Protein 9CBV (pdb70)

Structure (mmCIF, N/CA/C/O backbone):
data_9CBV
#
_entry.id   9CBV
#
_cell.length_a   56.180
_cell.length_b   56.180
_cell.length_c   142.500
_cell.angle_alpha   90.000
_cell.angle_beta   90.000
_cell.angle_gamma   90.000
#
_symmetry.space_group_name_H-M   'P 4 21 2'
#
loop_
_atom_site.group_PDB
_atom_site.id
_atom_site.type_symbol
_atom_site.label_atom_id
_atom_site.label_alt_id
_atom_site.label_comp_id
_atom_site.label_asym_id
_atom_site.label_entity_id
_atom_site.label_seq_id
_atom_site.pdbx_PDB_ins_code
_atom_site.Cartn_x
_atom_site.Cartn_y
_atom_site.Cartn_z
_atom_site.occupancy
_atom_site.B_iso_or_equiv
_atom_site.auth_seq_id
_atom_site.auth_comp_id
_atom_site.auth_asym_id
_atom_site.auth_atom_id
_atom_site.pdbx_PDB_model_num
ATOM 1 N N . MET A 1 46 ? -0.79998 -20.77245 54.09268 1.000 93.21839 1 MET A N 1
ATOM 2 C CA . MET A 1 46 ? 0.46358 -20.24170 54.58904 1.000 148.82839 1 MET A CA 1
ATOM 3 C C . MET A 1 46 ? 1.44083 -19.98421 53.44660 1.000 135.33423 1 MET A C 1
ATOM 4 O O . MET A 1 46 ? 1.45915 -18.89962 52.86493 1.000 100.52095 1 MET A O 1
ATOM 9 N N . TYR A 1 47 ? 2.25387 -20.99128 53.12910 1.000 125.41335 2 TYR A N 1
ATOM 10 C CA . TYR A 1 47 ? 3.24905 -20.89198 52.07184 1.000 133.67742 2 TYR A CA 1
ATOM 11 C C . TYR A 1 47 ? 2.68170 -21.22183 50.69535 1.000 116.05497 2 TYR A C 1
ATOM 12 O O . TYR A 1 47 ? 3.43945 -21.61976 49.80241 1.000 80.28574 2 TYR A O 1
ATOM 21 N N . SER A 1 48 ? 1.36855 -21.07138 50.50460 1.000 111.67953 3 SER A N 1
ATOM 22 C CA . SER A 1 48 ? 0.78578 -21.31893 49.19022 1.000 108.31423 3 SER A CA 1
ATOM 23 C C . SER A 1 48 ? 1.25899 -20.29361 48.16884 1.000 107.92856 3 SER A C 1
ATOM 24 O O . SER A 1 48 ? 1.38437 -20.61621 46.98240 1.000 85.38021 3 SER A O 1
ATOM 27 N N . PHE A 1 49 ? 1.52299 -19.05967 48.60539 1.000 126.06940 4 PHE A N 1
ATOM 28 C CA . PHE A 1 49 ? 2.10069 -18.06845 47.70395 1.000 113.74330 4 PHE A CA 1
ATOM 29 C C . PHE A 1 49 ? 3.49476 -18.48680 47.25514 1.000 107.19741 4 PHE A C 1
ATOM 30 O O . PHE A 1 49 ? 3.88175 -18.25507 46.10375 1.000 91.53547 4 PHE A O 1
ATOM 38 N N . MET A 1 50 ? 4.26725 -19.09533 48.15841 1.000 103.86929 5 MET A N 1
ATOM 39 C CA . MET A 1 50 ? 5.57973 -19.61158 47.78670 1.000 114.07964 5 MET A CA 1
ATOM 40 C C . MET A 1 50 ? 5.45988 -20.68935 46.71728 1.000 95.80018 5 MET A C 1
ATOM 41 O O . MET A 1 50 ? 6.24191 -20.71554 45.75934 1.000 93.78189 5 MET A O 1
ATOM 46 N N . GLY A 1 51 ? 4.48379 -21.58815 46.86362 1.000 87.92977 6 GLY A N 1
ATOM 47 C CA . GLY A 1 51 ? 4.22201 -22.59894 45.85675 1.000 90.16363 6 GLY A CA 1
ATOM 48 C C . GLY A 1 51 ? 3.36594 -22.13756 44.69850 1.000 81.63113 6 GLY A C 1
ATOM 49 O O . GLY A 1 51 ? 3.24193 -22.86542 43.70913 1.000 86.83814 6 GLY A O 1
ATOM 50 N N . GLY A 1 52 ? 2.77291 -20.94906 44.79835 1.000 81.97411 7 GLY A N 1
ATOM 51 C CA . GLY A 1 52 ? 1.96064 -20.41108 43.72681 1.000 86.21932 7 GLY A CA 1
ATOM 52 C C . GLY A 1 52 ? 2.70371 -19.39887 42.87837 1.000 83.24289 7 GLY A C 1
ATOM 53 O O . GLY A 1 52 ? 2.66083 -19.45877 41.64517 1.000 56.97736 7 GLY A O 1
ATOM 54 N N . GLY A 1 53 ? 3.39227 -18.45871 43.53034 1.000 77.11969 8 GLY A N 1
ATOM 55 C CA . GLY A 1 53 ? 4.15785 -17.46815 42.79376 1.000 72.09975 8 GLY A CA 1
ATOM 56 C C . GLY A 1 53 ? 5.32187 -18.06023 42.03015 1.000 83.94988 8 GLY A C 1
ATOM 57 O O . GLY A 1 53 ? 5.67850 -17.56497 40.95717 1.000 69.04773 8 GLY A O 1
ATOM 58 N N . LEU A 1 54 ? 5.93228 -19.12090 42.56640 1.000 98.21838 9 LEU A N 1
ATOM 59 C CA . LEU A 1 54 ? 7.01741 -19.78731 41.85399 1.000 81.59000 9 LEU A CA 1
ATOM 60 C C . LEU A 1 54 ? 6.51957 -20.45413 40.57723 1.000 83.46471 9 LEU A C 1
ATOM 61 O O . LEU A 1 54 ? 7.25323 -20.51469 39.58383 1.000 88.18055 9 LEU A O 1
ATOM 66 N N . PHE A 1 55 ? 5.27963 -20.95029 40.58083 1.000 120.56559 10 PHE A N 1
ATOM 67 C CA . PHE A 1 55 ? 4.73124 -21.57081 39.37972 1.000 117.75962 10 PHE A CA 1
ATOM 68 C C . PHE A 1 55 ? 4.46355 -20.53492 38.29502 1.000 100.77643 10 PHE A C 1
ATOM 69 O O . PHE A 1 55 ? 4.67701 -20.80487 37.10746 1.000 119.09312 10 PHE A O 1
ATOM 77 N N . CYS A 1 56 ? 3.99350 -19.34536 38.68075 1.000 88.29677 11 CYS A N 1
ATOM 78 C CA . CYS A 1 56 ? 3.77023 -18.28490 37.70453 1.000 83.56965 11 CYS A CA 1
ATOM 79 C C . CYS A 1 56 ? 5.06546 -17.83203 37.04693 1.000 94.14056 11 CYS A C 1
ATOM 80 O O . CYS A 1 56 ? 5.02766 -17.29122 35.93606 1.000 111.40281 11 CYS A O 1
ATOM 83 N N . ALA A 1 57 ? 6.20611 -18.03650 37.70515 1.000 106.13324 12 ALA A N 1
ATOM 84 C CA . ALA A 1 57 ? 7.49772 -17.72781 37.10710 1.000 98.72595 12 ALA A CA 1
ATOM 85 C C . ALA 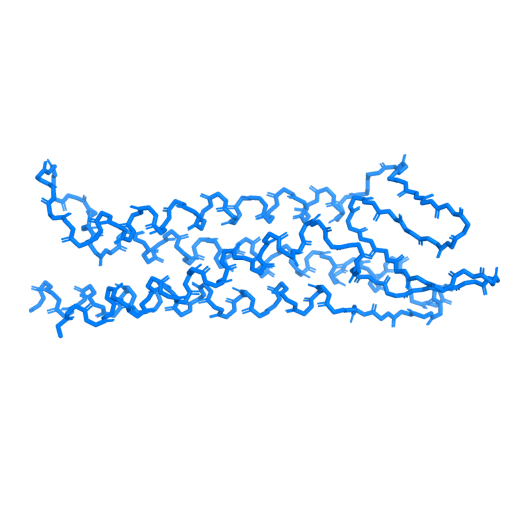A 1 57 ? 8.12257 -18.92977 36.41554 1.000 65.08338 12 ALA A C 1
ATOM 86 O O . ALA A 1 57 ? 8.89047 -18.75438 35.46212 1.000 83.63561 12 ALA A O 1
ATOM 88 N N . TRP A 1 58 ? 7.81463 -20.14570 36.87604 1.000 80.68158 13 TRP A N 1
ATOM 89 C CA . TRP A 1 58 ? 8.38384 -21.33450 36.25183 1.000 94.92217 13 TRP A CA 1
ATOM 90 C C . TRP A 1 58 ? 7.89960 -21.50261 34.81959 1.000 117.82715 13 TRP A C 1
ATOM 91 O O . TRP A 1 58 ? 8.63355 -22.03435 33.97965 1.000 116.73175 13 TRP A O 1
ATOM 102 N N . VAL A 1 59 ? 6.68051 -21.06313 34.52145 1.000 96.53879 14 VAL A N 1
ATOM 103 C CA . VAL A 1 59 ? 6.19158 -21.08035 33.14686 1.000 100.42979 14 VAL A CA 1
ATOM 104 C C . VAL A 1 59 ? 6.57682 -19.80161 32.41232 1.000 99.03114 14 VAL A C 1
ATOM 105 O O . VAL A 1 59 ? 6.90921 -19.83881 31.22518 1.000 80.44838 14 VAL A O 1
ATOM 109 N N . GLY A 1 60 ? 6.56019 -18.66150 33.11023 1.000 79.25209 15 GLY A N 1
ATOM 110 C CA . GLY A 1 60 ? 6.92470 -17.40654 32.47680 1.000 99.19378 15 GLY A CA 1
ATOM 111 C C . GLY A 1 60 ? 8.37099 -17.36481 32.02753 1.000 76.72457 15 GLY A C 1
ATOM 112 O O . GLY A 1 60 ? 8.69240 -16.73604 31.01491 1.000 69.64197 15 GLY A O 1
ATOM 113 N N . THR A 1 61 ? 9.26306 -18.02858 32.76806 1.000 74.49458 16 THR A N 1
ATOM 114 C CA . THR A 1 61 ? 10.65726 -18.10913 32.34434 1.000 86.09380 16 THR A CA 1
ATOM 115 C C . THR A 1 61 ? 10.79654 -18.88609 31.04235 1.000 104.97068 16 THR A C 1
ATOM 116 O O . THR A 1 61 ? 11.70851 -18.61633 30.25261 1.000 81.76676 16 THR A O 1
ATOM 120 N N . ILE A 1 62 ? 9.90333 -19.84678 30.79845 1.000 93.18173 17 ILE A N 1
ATOM 121 C CA . ILE A 1 62 ? 9.93636 -20.58976 29.54289 1.000 75.21284 17 ILE A CA 1
ATOM 122 C C . ILE A 1 62 ? 9.50471 -19.69617 28.38595 1.000 78.63095 17 ILE A C 1
ATOM 123 O O . ILE A 1 62 ? 10.18342 -19.61976 27.35589 1.000 74.66452 17 ILE A O 1
ATOM 128 N N . LEU A 1 63 ? 8.37537 -18.99688 28.54459 1.000 69.66572 18 LEU A N 1
ATOM 129 C CA . LEU A 1 63 ? 7.85290 -18.17284 27.45887 1.000 47.62224 18 LEU A CA 1
ATOM 130 C C . LEU A 1 63 ? 8.84761 -17.10258 27.02842 1.000 66.24941 18 LEU A C 1
ATOM 131 O O . LEU A 1 63 ? 8.85852 -16.70307 25.85821 1.000 89.99593 18 LEU A O 1
ATOM 136 N N . LEU A 1 64 ? 9.68707 -16.62659 27.94976 1.000 73.91181 19 LEU A N 1
ATOM 137 C CA . LEU A 1 64 ? 10.75540 -15.71230 27.55871 1.000 65.45078 19 LEU A CA 1
ATOM 138 C C . LEU A 1 64 ? 11.80869 -16.43020 26.72397 1.000 62.98815 19 LEU A C 1
ATOM 139 O O . LEU A 1 64 ? 12.32766 -15.86837 25.75277 1.000 72.84208 19 LEU A O 1
ATOM 144 N N . VAL A 1 65 ? 12.13678 -17.67340 27.08725 1.000 64.64685 20 VAL A N 1
ATOM 145 C CA . VAL A 1 65 ? 13.08099 -18.45323 26.29519 1.000 54.53311 20 VAL A CA 1
ATOM 146 C C . VAL A 1 65 ? 12.44148 -18.89744 24.98635 1.000 64.08628 20 VAL A C 1
ATOM 147 O O . VAL A 1 65 ? 13.11110 -18.95318 23.94670 1.000 69.84897 20 VAL A O 1
ATOM 151 N N . VAL A 1 66 ? 11.14188 -19.19870 25.00170 1.000 59.09739 21 VAL A N 1
ATOM 152 C CA . VAL A 1 66 ? 10.40275 -19.52495 23.78441 1.000 52.39941 21 VAL A CA 1
ATOM 153 C C . VAL A 1 66 ? 9.95743 -18.21650 23.13681 1.000 61.62621 21 VAL A C 1
ATOM 154 O O . VAL A 1 66 ? 8.87046 -18.12265 22.55535 1.000 70.32933 21 VAL A O 1
ATOM 158 N N . ALA A 1 67 ? 10.80021 -17.19019 23.25155 1.000 60.04520 22 ALA A N 1
ATOM 159 C CA . ALA A 1 67 ? 10.62143 -15.93280 22.53582 1.000 69.99456 22 ALA A CA 1
ATOM 160 C C . ALA A 1 67 ? 11.89920 -15.40652 21.89976 1.000 71.05622 22 ALA A C 1
ATOM 161 O O . ALA A 1 67 ? 11.81451 -14.52197 21.04110 1.000 62.02457 22 ALA A O 1
ATOM 163 N N . MET A 1 68 ? 13.07199 -15.91058 22.28499 1.000 88.20440 23 MET A N 1
ATOM 164 C CA . MET A 1 68 ? 14.33178 -15.51939 21.66974 1.000 97.63904 23 MET A CA 1
ATOM 165 C C . MET A 1 68 ? 14.83716 -16.52890 20.64743 1.000 109.00195 23 MET A C 1
ATOM 166 O O . MET A 1 68 ? 15.67727 -16.17423 19.81278 1.000 115.30087 23 MET A O 1
ATOM 171 N N . ALA A 1 69 ? 14.34912 -17.76846 20.69146 1.000 92.94829 24 ALA A N 1
ATOM 172 C CA . ALA A 1 69 ? 14.77183 -18.81433 19.77066 1.000 89.32996 24 ALA A CA 1
ATOM 173 C C . ALA A 1 69 ? 13.66080 -19.23585 18.81859 1.000 96.38328 24 ALA A C 1
ATOM 174 O O . ALA A 1 69 ? 13.82393 -20.21666 18.08497 1.000 114.62221 24 ALA A O 1
ATOM 176 N N . THR A 1 70 ? 12.53703 -18.52427 18.81427 1.000 77.96813 25 THR A N 1
ATOM 177 C CA . THR A 1 70 ? 11.41621 -18.80814 17.92481 1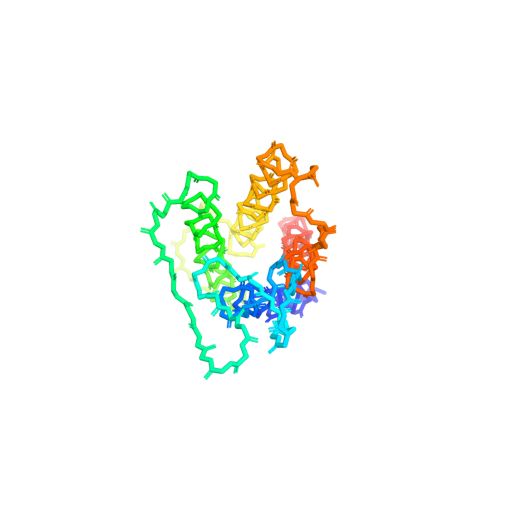.000 79.24683 25 THR A CA 1
ATOM 178 C C . THR A 1 70 ? 11.36622 -17.71665 16.86429 1.000 80.75553 25 THR A C 1
ATOM 179 O O . THR A 1 70 ? 11.06531 -16.55686 17.16847 1.000 84.98277 25 THR A O 1
ATOM 183 N N . ASP A 1 71 ? 11.65675 -18.09432 15.62091 1.000 69.56011 26 ASP A N 1
ATOM 184 C CA . ASP A 1 71 ? 11.74323 -17.15057 14.50807 1.000 64.52430 26 ASP A CA 1
ATOM 185 C C . ASP A 1 71 ? 10.35480 -16.84238 13.94306 1.000 73.33676 26 ASP A C 1
ATOM 186 O O . ASP A 1 71 ? 10.06656 -17.06019 12.76723 1.000 69.05114 26 ASP A O 1
ATOM 191 N N . HIS A 1 72 ? 9.48405 -16.33128 14.81112 1.000 87.11417 27 HIS A N 1
ATOM 192 C CA . HIS A 1 72 ? 8.10507 -16.02413 14.43526 1.000 64.21145 27 HIS A CA 1
ATOM 193 C C . HIS A 1 72 ? 7.64351 -14.73577 15.11007 1.000 68.72624 27 HIS A C 1
ATOM 194 O O . HIS A 1 72 ? 6.58634 -14.68022 15.73856 1.000 86.33130 27 HIS A O 1
ATOM 201 N N . TRP A 1 73 ? 8.43720 -13.67203 14.98146 1.000 50.27982 28 TRP A N 1
ATOM 202 C CA . TRP A 1 73 ? 8.03954 -12.37500 15.51562 1.000 74.51799 28 TRP A CA 1
ATOM 203 C C . TRP A 1 73 ? 7.17162 -11.58169 14.55096 1.000 52.29410 28 TRP A C 1
ATOM 204 O O . TRP A 1 73 ? 6.43585 -10.69023 14.99106 1.000 57.07609 28 TRP A O 1
ATOM 215 N N . MET A 1 74 ? 7.23595 -11.88344 13.25517 1.000 88.54516 29 MET A N 1
ATOM 216 C CA . MET A 1 74 ? 6.43712 -11.17771 12.26108 1.000 86.93299 29 MET A CA 1
ATOM 217 C C . MET A 1 74 ? 6.26911 -12.07531 11.04517 1.000 93.72422 29 MET A C 1
ATOM 218 O O . MET A 1 74 ? 7.26059 -12.54503 10.47918 1.000 67.22317 29 MET A O 1
ATOM 223 N N . GLN A 1 75 ? 5.02030 -12.30922 10.65176 1.000 100.66942 30 GLN A N 1
ATOM 224 C CA . GLN A 1 75 ? 4.72808 -13.13595 9.49097 1.000 79.43023 30 GLN A CA 1
ATOM 225 C C . GLN A 1 75 ? 4.86486 -12.32245 8.21080 1.000 117.93550 30 GLN A C 1
ATOM 226 O O . GLN A 1 75 ? 4.45411 -11.16086 8.15096 1.000 121.70177 30 GLN A O 1
ATOM 232 N N . TYR A 1 76 ? 5.45316 -12.93795 7.18700 1.000 114.37497 31 TYR A N 1
ATOM 233 C CA . TYR A 1 76 ? 5.57431 -12.30909 5.87913 1.000 115.57792 31 TYR A CA 1
ATOM 234 C C . TYR A 1 76 ? 5.93816 -13.37333 4.85578 1.000 114.16209 31 TYR A C 1
ATOM 235 O O . TYR A 1 76 ? 6.52688 -14.40325 5.19564 1.000 105.77351 31 TYR A O 1
ATOM 244 N N . ARG A 1 77 ? 5.58106 -13.11035 3.60007 1.000 118.42029 32 ARG A N 1
ATOM 245 C CA . ARG A 1 77 ? 5.87367 -14.02903 2.51068 1.000 111.97924 32 ARG A CA 1
ATOM 246 C C . ARG A 1 77 ? 6.02475 -13.23924 1.21947 1.000 119.45432 32 ARG A C 1
ATOM 247 O O . ARG A 1 77 ? 5.61562 -12.07909 1.12595 1.000 101.36591 32 ARG A O 1
ATOM 255 N N . LEU A 1 78 ? 6.62115 -13.88740 0.21876 1.000 122.82043 33 LEU A N 1
ATOM 256 C CA . LEU A 1 78 ? 6.81258 -13.26609 -1.08612 1.000 93.24022 33 LEU A CA 1
ATOM 257 C C . LEU A 1 78 ? 6.38435 -14.20366 -2.20689 1.000 88.21643 33 LEU A C 1
ATOM 258 O O . LEU A 1 78 ? 5.18793 -14.35751 -2.47467 1.000 93.85580 33 LEU A O 1
ATOM 263 N N . SER A 1 79 ? 7.35456 -14.83206 -2.86627 1.000 97.33355 34 SER A N 1
ATOM 264 C CA . SER A 1 79 ? 7.10504 -15.72449 -3.99605 1.000 97.20084 34 SER A CA 1
ATOM 265 C C . SER A 1 79 ? 7.63059 -17.11216 -3.64083 1.000 83.71567 34 SER A C 1
ATOM 266 O O . SER A 1 79 ? 8.83262 -17.37637 -3.74955 1.000 67.52610 34 SER A O 1
ATOM 269 N N . GLY A 1 80 ? 6.73087 -17.99380 -3.21709 1.000 71.08329 35 GLY A N 1
ATOM 270 C CA . GLY A 1 80 ? 7.10297 -19.36566 -2.91440 1.000 103.48778 35 GLY A CA 1
ATOM 271 C C . GLY A 1 80 ? 7.97516 -19.53108 -1.68861 1.000 95.31929 35 GLY A C 1
ATOM 272 O O . GLY A 1 80 ? 8.89874 -20.35491 -1.69722 1.000 100.45790 35 GLY A O 1
ATOM 273 N N . SER A 1 81 ? 7.70416 -18.77000 -0.62917 1.000 61.15151 36 SER A N 1
ATOM 274 C CA . SER A 1 81 ? 8.47722 -18.88121 0.60260 1.000 70.93555 36 SER A CA 1
ATOM 275 C C . SER A 1 81 ? 7.71049 -18.29775 1.78205 1.000 111.43910 36 SER A C 1
ATOM 276 O O . SER A 1 81 ? 8.13746 -17.30038 2.37340 1.000 120.93840 36 SER A O 1
ATOM 279 N N . PHE A 1 82 ? 6.57894 -18.90638 2.13015 1.000 88.17646 37 PHE A N 1
ATOM 280 C CA . PHE A 1 82 ? 5.81503 -18.44618 3.28294 1.000 91.79205 37 PHE A CA 1
ATOM 281 C C . PHE A 1 82 ? 6.52458 -18.84901 4.57035 1.000 113.28359 37 PHE A C 1
ATOM 282 O O . PHE A 1 82 ? 6.85981 -20.02065 4.76968 1.000 114.37783 37 PHE A O 1
ATOM 290 N N . ALA A 1 83 ? 6.76678 -17.87094 5.44091 1.000 87.12238 38 ALA A N 1
ATOM 291 C CA . ALA A 1 83 ? 7.49189 -18.13543 6.67665 1.000 93.35443 38 ALA A CA 1
ATOM 292 C C . ALA A 1 83 ? 7.20812 -17.07679 7.73203 1.000 75.98829 38 ALA A C 1
ATOM 293 O O . ALA A 1 83 ? 6.05066 -16.72039 7.97386 1.000 91.55748 38 ALA A O 1
ATOM 295 N N . HIS A 1 84 ? 8.26389 -16.56875 8.35726 1.000 73.55231 39 HIS A N 1
ATOM 296 C CA . HIS A 1 84 ? 8.13394 -15.63776 9.46680 1.000 84.40060 39 HIS A CA 1
ATOM 297 C C . HIS A 1 84 ? 9.41900 -14.81605 9.54919 1.000 69.33828 39 HIS A C 1
ATOM 298 O O . HIS A 1 84 ? 10.21559 -14.79700 8.60450 1.000 63.05020 39 HIS A O 1
ATOM 305 N N . GLN A 1 85 ? 9.62086 -14.14278 10.67880 1.000 53.72610 40 GLN A N 1
ATOM 306 C CA . GLN A 1 85 ? 10.81220 -13.33039 10.89000 1.000 79.86833 40 GLN A CA 1
ATOM 307 C C . GLN A 1 85 ? 10.96329 -13.07437 12.38091 1.000 82.79837 40 GLN A C 1
ATOM 308 O O . GLN A 1 85 ? 10.02558 -12.59268 13.02221 1.000 81.80776 40 GLN A O 1
ATOM 314 N N . GLY A 1 86 ? 12.13759 -13.39464 12.92496 1.000 71.97521 41 GLY A N 1
ATOM 315 C CA . GLY A 1 86 ? 12.42604 -13.19410 14.32290 1.000 59.52527 41 GLY A CA 1
ATOM 316 C C . GLY A 1 86 ? 13.42336 -12.07500 14.56014 1.000 58.68986 41 GLY A C 1
ATOM 317 O O . GLY A 1 86 ? 13.81092 -11.33758 13.65145 1.000 77.82449 41 GLY A O 1
ATOM 318 N N . LEU A 1 87 ? 13.83719 -11.95592 15.82401 1.000 50.18182 42 LEU A N 1
ATOM 319 C CA . LEU A 1 87 ? 14.84209 -10.96194 16.18815 1.000 39.88137 42 LEU A CA 1
ATOM 320 C C . LEU A 1 87 ? 16.16683 -11.26046 15.50220 1.000 49.44699 42 LEU A C 1
ATOM 321 O O . LEU A 1 87 ? 16.64128 -10.48410 14.66574 1.000 62.33584 42 LEU A O 1
ATOM 326 N N . TRP A 1 88 ? 16.77813 -12.39377 15.84540 1.000 66.18741 43 TRP A N 1
ATOM 327 C CA . TRP A 1 88 ? 18.04546 -12.79390 15.24877 1.000 97.69533 43 TRP A CA 1
ATOM 328 C C . TRP A 1 88 ? 17.82337 -13.41387 13.87589 1.000 86.23430 43 TRP A C 1
ATOM 329 O O . TRP A 1 88 ? 18.00541 -12.75547 12.84680 1.000 99.24366 43 TRP A O 1
ATOM 340 N N . ARG A 1 89 ? 17.41644 -14.67883 13.85951 1.000 73.81447 44 ARG A N 1
ATOM 341 C CA . ARG A 1 89 ? 17.31521 -15.43852 12.62237 1.000 82.85990 44 ARG A CA 1
ATOM 342 C C . ARG A 1 89 ? 16.07552 -15.05159 11.82624 1.000 66.55763 44 ARG A C 1
ATOM 343 O O . ARG A 1 89 ? 15.02120 -14.74167 12.39013 1.000 81.63116 44 ARG A O 1
ATOM 351 N N . TYR A 1 90 ? 16.21491 -15.06815 10.50606 1.000 67.94371 45 TYR A N 1
ATOM 352 C CA . TYR A 1 90 ? 15.10063 -14.93769 9.58101 1.000 64.74128 45 TYR A CA 1
ATOM 353 C C . TYR A 1 90 ? 14.86257 -16.28077 8.90247 1.000 83.43863 45 TYR A C 1
ATOM 354 O O . TYR A 1 90 ? 15.68105 -17.20037 8.99096 1.000 111.06435 45 TYR A O 1
ATOM 363 N N . CYS A 1 91 ? 13.73021 -16.38989 8.21053 1.000 73.39683 46 CYS A N 1
ATOM 364 C CA . CYS A 1 91 ? 13.38875 -17.63407 7.53619 1.000 80.07931 46 CYS A CA 1
ATOM 365 C C . CYS A 1 91 ? 12.55281 -17.33867 6.30031 1.000 68.02059 46 CYS A C 1
ATOM 366 O O . CYS A 1 91 ? 11.82856 -16.34178 6.24438 1.000 60.44116 46 CYS A O 1
ATOM 369 N N . LEU A 1 92 ? 12.66313 -18.22289 5.30852 1.000 89.07591 47 LEU A N 1
ATOM 370 C CA . LEU A 1 92 ? 11.92155 -18.08243 4.06159 1.000 91.52182 47 LEU A CA 1
ATOM 371 C C . LEU A 1 92 ? 11.36037 -19.42481 3.60970 1.000 88.79117 47 LEU A C 1
ATOM 372 O O . LEU A 1 92 ? 10.26046 -19.81426 4.01481 1.000 87.92197 47 LEU A O 1
ATOM 377 N N . GLY A 1 93 ? 12.10593 -20.13946 2.77078 1.000 100.67299 48 GLY A N 1
ATOM 378 C CA . GLY A 1 93 ? 11.65004 -21.42358 2.27490 1.000 121.42432 48 GLY A CA 1
ATOM 379 C C . GLY A 1 93 ? 12.77636 -22.34520 1.85707 1.000 111.98070 48 GLY A C 1
ATOM 380 O O . GLY A 1 93 ? 13.00851 -23.38071 2.48873 1.000 103.96217 48 GLY A O 1
ATOM 381 N N . ASN A 1 94 ? 13.48542 -21.97852 0.78756 1.000 76.75996 49 ASN A N 1
ATOM 382 C CA . ASN A 1 94 ? 14.58489 -22.80468 0.30308 1.000 91.87193 49 ASN A CA 1
ATOM 383 C C . ASN A 1 94 ? 15.78992 -22.76877 1.23167 1.000 115.15560 49 ASN A C 1
ATOM 384 O O . ASN A 1 94 ? 16.59551 -23.70534 1.21521 1.000 123.59151 49 ASN A O 1
ATOM 389 N N . LYS A 1 95 ? 15.92971 -21.71930 2.03594 1.000 116.04549 50 LYS A N 1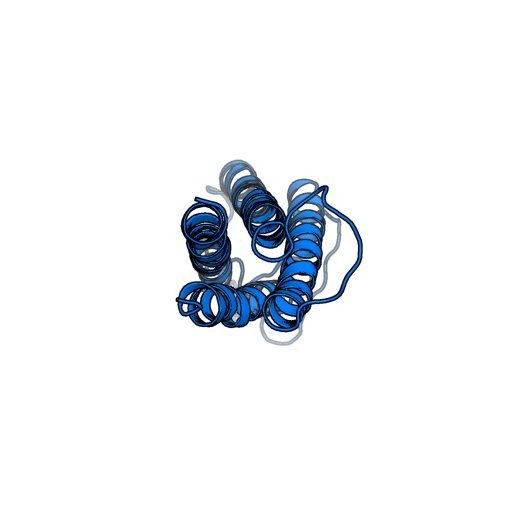
ATOM 390 C CA . LYS A 1 95 ? 17.06232 -21.57104 2.94061 1.000 119.37098 50 LYS A CA 1
ATOM 391 C C . LYS A 1 95 ? 16.61366 -20.72231 4.12554 1.000 115.49728 50 LYS A C 1
ATOM 392 O O . LYS A 1 95 ? 15.43253 -20.38763 4.25893 1.000 110.18013 50 LYS A O 1
ATOM 398 N N . CYS A 1 96 ? 17.55905 -20.37945 4.99372 1.000 124.98165 51 CYS A N 1
ATOM 399 C CA . CYS A 1 96 ? 17.31802 -19.51846 6.13854 1.000 127.35427 51 CYS A CA 1
ATOM 400 C C . CYS A 1 96 ? 17.97555 -18.15949 5.89886 1.000 114.25095 51 CYS A C 1
ATOM 401 O O . CYS A 1 96 ? 18.40831 -17.84133 4.78458 1.000 94.83431 51 CYS A O 1
ATOM 404 N N . TYR A 1 97 ? 18.05311 -17.35302 6.95504 1.000 102.31148 52 TYR A N 1
ATOM 405 C CA . TYR A 1 97 ? 18.64194 -16.02602 6.85295 1.000 95.90642 52 TYR A CA 1
ATOM 406 C C . TYR A 1 97 ? 18.97344 -15.51930 8.24865 1.000 81.50015 52 TYR A C 1
ATOM 407 O O . TYR A 1 97 ? 18.30100 -15.86234 9.22449 1.000 77.26403 52 TYR A O 1
ATOM 416 N N . LEU A 1 98 ? 20.01823 -14.70050 8.32710 1.000 99.65576 53 LEU A N 1
ATOM 417 C CA . LEU A 1 98 ? 20.47800 -14.09627 9.56827 1.000 67.52569 53 LEU A CA 1
ATOM 418 C C . LEU A 1 98 ? 20.39683 -12.57795 9.44850 1.000 91.60525 53 LEU A C 1
ATOM 419 O O . LEU A 1 98 ? 20.07589 -12.03206 8.38953 1.000 107.94782 53 LEU A O 1
ATOM 424 N N . GLN A 1 99 ? 20.68728 -11.89435 10.55442 1.000 87.43144 54 GLN A N 1
ATOM 425 C CA . GLN A 1 99 ? 20.66404 -10.43983 10.56939 1.000 103.22984 54 GLN A CA 1
ATOM 426 C C . GLN A 1 99 ? 21.71046 -9.87537 9.61185 1.000 121.92637 54 GLN A C 1
ATOM 427 O O . GLN A 1 99 ? 22.63973 -10.56393 9.18222 1.000 115.57929 54 GLN A O 1
ATOM 433 N N . THR A 1 100 ? 21.55223 -8.60401 9.28355 1.000 111.72908 55 THR A N 1
ATOM 434 C CA . THR A 1 100 ? 22.42868 -7.96289 8.31043 1.000 93.68830 55 THR A CA 1
ATOM 435 C C . THR A 1 100 ? 22.94699 -6.60910 8.76810 1.000 71.78578 55 THR A C 1
ATOM 436 O O . THR A 1 100 ? 24.10246 -6.27613 8.49086 1.000 56.24420 55 THR A O 1
ATOM 440 N N . ASP A 1 101 ? 22.12951 -5.82086 9.46633 1.000 61.89543 56 ASP A N 1
ATOM 441 C CA . ASP A 1 101 ? 22.50821 -4.46112 9.83713 1.000 69.99876 56 ASP A CA 1
ATOM 442 C C . ASP A 1 101 ? 22.38703 -4.14783 11.32097 1.000 72.59257 56 ASP A C 1
ATOM 443 O O . ASP A 1 101 ? 23.00241 -3.17269 11.76591 1.000 8.90144 56 ASP A O 1
ATOM 448 N N . SER A 1 102 ? 21.62698 -4.92690 12.09501 1.000 96.17569 57 SER A N 1
ATOM 449 C CA . SER A 1 102 ? 21.40937 -4.66539 13.51545 1.000 54.53311 57 SER A CA 1
ATOM 450 C C . SER A 1 102 ? 20.77079 -3.29829 13.72973 1.000 40.92606 57 SER A C 1
ATOM 451 O O . SER A 1 102 ? 21.47123 -2.29803 13.91332 1.000 42.33541 57 SER A O 1
ATOM 454 N N . ILE A 1 103 ? 19.43678 -3.25267 13.70923 1.000 42.26400 58 ILE A N 1
ATOM 455 C CA . ILE A 1 103 ? 18.71310 -1.99331 13.83187 1.000 43.79847 58 ILE A CA 1
ATOM 456 C C . ILE A 1 103 ? 18.55787 -1.62686 15.30690 1.000 73.70536 58 ILE A C 1
ATOM 457 O O . ILE A 1 103 ? 18.67974 -2.46823 16.20123 1.000 80.24242 58 ILE A O 1
ATOM 462 N N . ALA A 1 104 ? 18.29535 -0.33959 15.55722 1.000 89.78571 59 ALA A N 1
ATOM 463 C CA . ALA A 1 104 ? 18.25392 0.17740 16.92313 1.000 72.81202 59 ALA A CA 1
ATOM 464 C C . ALA A 1 104 ? 17.21712 -0.55221 17.77242 1.000 71.78137 59 ALA A C 1
ATOM 465 O O . ALA A 1 104 ? 17.53169 -1.05584 18.85629 1.000 72.65473 59 ALA A O 1
ATOM 467 N N . TYR A 1 105 ? 15.97102 -0.62101 17.29874 1.000 92.41818 60 TYR A N 1
ATOM 468 C CA . TYR A 1 105 ? 14.92938 -1.26404 18.09243 1.000 100.12050 60 TYR A CA 1
ATOM 469 C C . TYR A 1 105 ? 15.11647 -2.77413 18.18145 1.000 100.48828 60 TYR A C 1
ATOM 470 O O . TYR A 1 105 ? 14.58654 -3.39587 19.10910 1.000 100.52566 60 TYR A O 1
ATOM 479 N N . TRP A 1 106 ? 15.85639 -3.37739 17.24841 1.000 84.43578 61 TRP A N 1
ATOM 480 C CA . TRP A 1 106 ? 16.20099 -4.78811 17.38818 1.000 87.91576 61 TRP A CA 1
ATOM 481 C C . TRP A 1 106 ? 17.21704 -4.98749 18.50481 1.000 81.35327 61 TRP A C 1
ATOM 482 O O . TRP A 1 106 ? 17.00939 -5.80461 19.40885 1.000 91.44072 61 TRP A O 1
ATOM 493 N N . ASN A 1 107 ? 18.32040 -4.23571 18.46694 1.000 74.83075 62 ASN A N 1
ATOM 494 C CA . ASN A 1 107 ? 19.34085 -4.33555 19.50417 1.000 87.97097 62 ASN A CA 1
ATOM 495 C C . ASN A 1 107 ? 18.86017 -3.82396 20.85592 1.000 78.23431 62 ASN A C 1
ATOM 496 O O . ASN A 1 107 ? 19.59808 -3.94208 21.84040 1.000 43.20583 62 ASN A O 1
ATOM 501 N N . ALA A 1 108 ? 17.65564 -3.25913 20.92796 1.000 72.63181 63 ALA A N 1
ATOM 502 C CA . ALA A 1 108 ? 17.06422 -2.87417 22.20238 1.000 103.11138 63 ALA A CA 1
ATOM 503 C C . ALA A 1 108 ? 16.26522 -4.01820 22.81723 1.000 98.70460 63 ALA A C 1
ATOM 504 O O . ALA A 1 108 ? 16.41719 -4.31788 24.00544 1.000 79.00711 63 ALA A O 1
ATOM 506 N N . THR A 1 109 ? 15.41817 -4.66999 22.01715 1.000 81.18803 64 THR A N 1
ATOM 507 C CA . THR A 1 109 ? 14.60868 -5.76961 22.53403 1.000 90.20199 64 THR A CA 1
ATOM 508 C C . THR A 1 109 ? 15.47601 -6.96270 22.92291 1.000 82.54390 64 THR A C 1
ATOM 509 O O . THR A 1 109 ? 15.23293 -7.60108 23.95401 1.000 78.98154 64 THR A O 1
ATOM 513 N N . ARG A 1 110 ? 16.50021 -7.26781 22.11955 1.000 60.59751 65 ARG A N 1
ATOM 514 C CA . ARG A 1 110 ? 17.35386 -8.41731 22.40796 1.000 65.45482 65 ARG A CA 1
ATOM 515 C C . ARG A 1 110 ? 18.01839 -8.29118 23.77483 1.000 92.79592 65 ARG A C 1
ATOM 516 O O . ARG A 1 110 ? 18.09156 -9.26813 24.52981 1.000 67.47970 65 ARG A O 1
ATOM 524 N N . ALA A 1 111 ? 18.49974 -7.09442 24.11654 1.000 88.77920 66 ALA A N 1
ATOM 525 C CA . ALA A 1 111 ? 19.19351 -6.91788 25.38752 1.000 48.16782 66 ALA A CA 1
ATOM 526 C C . ALA A 1 111 ? 18.22091 -6.87647 26.56166 1.000 63.09706 66 ALA A C 1
ATOM 527 O O . ALA A 1 111 ? 18.53666 -7.37300 27.64918 1.000 52.86006 66 ALA A O 1
ATOM 529 N N . PHE A 1 112 ? 17.03641 -6.29246 26.36448 1.000 91.82303 67 PHE A N 1
ATOM 530 C CA . PHE A 1 112 ? 16.09749 -6.14908 27.47229 1.000 89.60483 67 PHE A CA 1
ATOM 531 C C . PHE A 1 112 ? 15.42515 -7.47068 27.82310 1.000 72.35766 67 PHE A C 1
ATOM 532 O O . PHE A 1 112 ? 15.07774 -7.69322 28.98911 1.000 62.26825 67 PHE A O 1
ATOM 540 N N . MET A 1 113 ? 15.23074 -8.35568 26.84189 1.000 75.98627 68 MET A N 1
ATOM 541 C CA . MET A 1 113 ? 14.63270 -9.65356 27.14148 1.000 71.16189 68 MET A CA 1
ATOM 542 C C . MET A 1 113 ? 15.59230 -10.53098 27.93652 1.000 63.30104 68 MET A C 1
ATOM 543 O O . MET A 1 113 ? 15.17369 -11.24063 28.85807 1.000 75.79113 68 MET A O 1
ATOM 548 N N . ILE A 1 114 ? 16.88355 -10.49896 27.59303 1.000 66.35601 69 ILE A N 1
ATOM 549 C CA . ILE A 1 114 ? 17.87889 -11.20311 28.39763 1.000 67.13417 69 ILE A CA 1
ATOM 550 C C . ILE A 1 114 ? 17.96626 -10.58268 29.78566 1.000 73.85468 69 ILE A C 1
ATOM 551 O O . ILE A 1 114 ? 18.10043 -11.29007 30.79248 1.000 69.87840 69 ILE A O 1
ATOM 556 N N . LEU A 1 115 ? 17.88079 -9.25067 29.86258 1.000 69.38425 70 LEU A N 1
ATOM 557 C CA . LEU A 1 115 ? 17.86081 -8.57950 31.15606 1.000 64.51965 70 LEU A CA 1
ATOM 558 C C . LEU A 1 115 ? 16.62571 -8.94191 31.97033 1.000 60.14312 70 LEU A C 1
ATOM 559 O O . LEU A 1 115 ? 16.61752 -8.73459 33.18840 1.000 57.82080 70 LEU A O 1
ATOM 564 N N . SER A 1 116 ? 15.58537 -9.47254 31.32862 1.000 43.23028 71 SER A N 1
ATOM 565 C CA . SER A 1 116 ? 14.42352 -9.98712 32.04280 1.000 60.37309 71 SER A CA 1
ATOM 566 C C . SER A 1 116 ? 14.58661 -11.45306 32.42258 1.000 66.20515 71 SER A C 1
ATOM 567 O O . SER A 1 116 ? 14.24211 -11.84254 33.54304 1.000 77.48723 71 SER A O 1
ATOM 570 N N . ALA A 1 117 ? 15.09822 -12.27639 31.50255 1.000 65.10930 72 ALA A N 1
ATOM 571 C CA . ALA A 1 117 ? 15.34265 -13.67932 31.82176 1.000 57.60631 72 ALA A CA 1
ATOM 572 C C . ALA A 1 117 ? 16.38046 -13.81414 32.92871 1.000 100.89190 72 ALA A C 1
ATOM 573 O O . ALA A 1 117 ? 16.20776 -14.61095 33.85803 1.000 81.65733 72 ALA A O 1
ATOM 575 N N . LEU A 1 118 ? 17.46393 -13.03594 32.85154 1.000 91.34938 73 LEU A N 1
ATOM 576 C CA . LEU A 1 118 ? 18.43325 -13.02057 33.94183 1.000 75.60174 73 LEU A CA 1
ATOM 577 C C . LEU A 1 118 ? 17.81823 -12.46864 35.22206 1.000 78.46441 73 LEU A C 1
ATOM 578 O O . LEU A 1 118 ? 18.26857 -12.80623 36.32266 1.000 101.38054 73 LEU A O 1
ATOM 583 N N . CYS A 1 119 ? 16.79879 -11.62031 35.10035 1.000 58.82054 74 CYS A N 1
ATOM 584 C CA . CYS A 1 119 ? 16.03074 -11.15756 36.24755 1.000 57.74815 74 CYS A CA 1
ATOM 585 C C . CYS A 1 119 ? 14.84057 -12.05460 36.55393 1.000 82.86336 74 CYS A C 1
ATOM 586 O O . CYS A 1 119 ? 14.06235 -11.74084 37.46078 1.000 72.35194 74 CYS A O 1
ATOM 589 N N . ALA A 1 120 ? 14.67255 -13.14877 35.81311 1.000 75.73446 75 ALA A N 1
ATOM 590 C CA . ALA A 1 120 ? 13.64197 -14.14482 36.08624 1.000 94.53706 75 ALA A CA 1
ATOM 591 C C . ALA A 1 120 ? 14.20231 -15.43467 36.65882 1.000 108.75810 75 ALA A C 1
ATOM 592 O O . ALA A 1 120 ? 13.63118 -15.98349 37.60363 1.000 83.78687 75 ALA A O 1
ATOM 594 N N . ILE A 1 121 ? 15.31158 -15.93430 36.10850 1.000 97.69590 76 ILE A N 1
ATOM 595 C CA . ILE A 1 121 ? 15.96664 -17.09418 36.70272 1.000 77.03467 76 ILE A CA 1
ATOM 596 C C . ILE A 1 121 ? 16.55593 -16.73179 38.05826 1.000 81.64332 76 ILE A C 1
ATOM 597 O O . ILE A 1 121 ? 16.69595 -17.59389 38.93356 1.000 57.70245 76 ILE A O 1
ATOM 602 N N . SER A 1 122 ? 16.89039 -15.45852 38.26841 1.000 75.90129 77 SER A N 1
ATOM 603 C CA . SER A 1 122 ? 17.36074 -15.00225 39.57178 1.000 82.53926 77 SER A CA 1
ATOM 604 C C . SER A 1 122 ? 16.17823 -14.73695 40.49660 1.000 72.28495 77 SER A C 1
ATOM 605 O O . SER A 1 122 ? 16.23829 -13.85330 41.35791 1.000 43.96049 77 SER A O 1
ATOM 608 N N . GLY A 1 123 ? 15.09690 -15.49066 40.30996 1.000 80.54437 78 GLY A N 1
ATOM 609 C CA . GLY A 1 123 ? 13.92803 -15.40639 41.16065 1.000 69.73989 78 GLY A CA 1
ATOM 610 C C . GLY A 1 123 ? 13.40820 -16.78339 41.52131 1.000 68.62114 78 GLY A C 1
ATOM 611 O O . GLY A 1 123 ? 12.96894 -17.01606 42.65204 1.000 76.83245 78 GLY A O 1
ATOM 612 N N . ILE A 1 124 ? 13.45449 -17.70805 40.56005 1.000 83.47592 79 ILE A N 1
ATOM 613 C CA . ILE A 1 124 ? 13.07907 -19.08813 40.84721 1.000 79.24644 79 ILE A CA 1
ATOM 614 C C . ILE A 1 124 ? 14.14594 -19.76055 41.70131 1.000 93.83308 79 ILE A C 1
ATOM 615 O O . ILE A 1 124 ? 13.83625 -20.58469 42.57000 1.000 87.39641 79 ILE A O 1
ATOM 620 N N . ILE A 1 125 ? 15.41875 -19.42619 41.46732 1.000 90.14386 80 ILE A N 1
ATOM 621 C CA . ILE A 1 125 ? 16.46977 -19.85698 42.38290 1.000 81.09417 80 ILE A CA 1
ATOM 622 C C . ILE A 1 125 ? 16.28994 -19.18586 43.73797 1.000 87.79578 80 ILE A C 1
ATOM 623 O O . ILE A 1 125 ? 16.59145 -19.77908 44.78132 1.000 80.90774 80 ILE A O 1
ATOM 628 N N . MET A 1 126 ? 15.79394 -17.94616 43.74849 1.000 90.18204 81 MET A N 1
ATOM 629 C CA . MET A 1 126 ? 15.41934 -17.31124 45.00587 1.000 88.68967 81 MET A CA 1
ATOM 630 C C . MET A 1 126 ? 14.12661 -17.89643 45.55658 1.000 70.14716 81 MET A C 1
ATOM 631 O O . MET A 1 126 ? 13.93023 -17.92468 46.77744 1.000 74.69704 81 MET A O 1
ATOM 636 N N . GLY A 1 127 ? 13.23617 -18.36319 44.67688 1.000 90.31730 82 GLY A N 1
ATOM 637 C CA . GLY A 1 127 ? 12.06180 -19.08387 45.13534 1.000 103.78418 82 GLY A CA 1
ATOM 638 C C . GLY A 1 127 ? 12.40546 -20.40676 45.78689 1.000 100.35115 82 GLY A C 1
ATOM 639 O O . GLY A 1 127 ? 11.72831 -20.83327 46.72712 1.000 75.22078 82 GLY A O 1
ATOM 640 N N . ILE A 1 128 ? 13.45127 -21.07687 45.29650 1.000 82.21331 83 ILE A N 1
ATOM 641 C CA . ILE A 1 128 ? 13.96688 -22.25275 45.98803 1.000 89.62850 83 ILE A CA 1
ATOM 642 C C . ILE A 1 128 ? 14.53511 -21.85431 47.34386 1.000 111.87274 83 ILE A C 1
ATOM 643 O O . ILE A 1 128 ? 14.36550 -22.56637 48.34111 1.000 111.32476 83 ILE A O 1
ATOM 648 N N . MET A 1 129 ? 15.20629 -20.70328 47.40513 1.000 93.30140 84 MET A N 1
ATOM 649 C CA . MET A 1 129 ? 15.68941 -20.16790 48.67048 1.000 78.83745 84 MET A CA 1
ATOM 650 C C . MET A 1 129 ? 14.57368 -19.56870 49.51702 1.000 106.70697 84 MET A C 1
ATOM 651 O O . MET A 1 129 ? 14.80575 -19.26899 50.69304 1.000 103.85104 84 MET A O 1
ATOM 656 N N . ALA A 1 130 ? 13.37861 -19.38179 48.95209 1.000 106.07765 85 ALA A N 1
ATOM 657 C CA . ALA A 1 130 ? 12.27076 -18.84455 49.73481 1.000 102.61176 85 ALA A CA 1
ATOM 658 C C . ALA A 1 130 ? 11.73842 -19.87831 50.71859 1.000 94.33749 85 ALA A C 1
ATOM 659 O O . ALA A 1 130 ? 11.33224 -19.52989 51.83377 1.000 58.06542 85 ALA A O 1
ATOM 661 N N . PHE A 1 131 ? 11.72923 -21.15331 50.32474 1.000 93.59839 86 PHE A N 1
ATOM 662 C CA . PHE A 1 131 ? 11.29399 -22.20722 51.23582 1.000 115.88157 86 PHE A CA 1
ATOM 663 C C . PHE A 1 131 ? 12.32285 -22.43057 52.33800 1.000 128.48872 86 PHE A C 1
ATOM 664 O O . PHE A 1 131 ? 12.02240 -22.28503 53.52843 1.000 138.50397 86 PHE A O 1
ATOM 672 N N . ALA A 1 132 ? 13.54709 -22.78813 51.95549 1.000 126.19136 87 ALA A N 1
ATOM 673 C CA . ALA A 1 132 ? 14.59341 -23.08248 52.92664 1.000 115.67912 87 ALA A CA 1
ATOM 674 C C . ALA A 1 132 ? 15.09577 -21.79274 53.56311 1.000 128.84311 87 ALA A C 1
ATOM 675 O O . ALA A 1 132 ? 15.59510 -20.90088 52.86942 1.000 124.53662 87 ALA A O 1
ATOM 677 N N . HIS A 1 133 ? 14.96700 -21.69735 54.88307 1.000 87.04081 88 HIS A N 1
ATOM 678 C CA . HIS A 1 133 ? 15.42476 -20.52414 55.61659 1.000 116.84445 88 HIS A CA 1
ATOM 679 C C . HIS A 1 133 ? 16.93079 -20.61468 55.83586 1.000 98.28077 88 HIS A C 1
ATOM 680 O O . HIS A 1 133 ? 17.41609 -21.55535 56.47403 1.000 68.03104 88 HIS A O 1
ATOM 687 N N . GLN A 1 134 ? 17.66919 -19.64397 55.30353 1.000 78.70120 89 GLN A N 1
ATOM 688 C CA . GLN A 1 134 ? 19.11658 -19.58574 55.46979 1.000 135.33896 89 GLN A CA 1
ATOM 689 C C . GLN A 1 134 ? 19.48867 -18.32974 56.24751 1.000 106.23105 89 GLN A C 1
ATOM 690 O O . GLN A 1 134 ? 19.22659 -17.20991 55.77256 1.000 105.52847 89 GLN A O 1
ATOM 696 N N . PRO A 1 135 ? 20.06607 -18.45639 57.44203 1.000 102.12006 90 P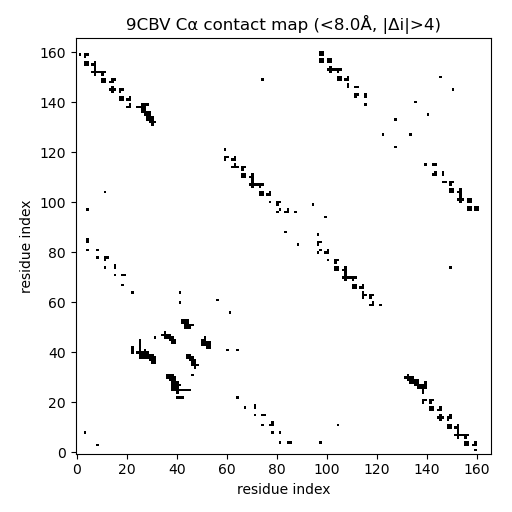RO A N 1
ATOM 697 C CA . PRO A 1 135 ? 20.43468 -17.26460 58.22236 1.000 109.06366 90 PRO A CA 1
ATOM 698 C C . PRO A 1 135 ? 21.48298 -16.42937 57.50410 1.000 72.71400 90 PRO A C 1
ATOM 699 O O . PRO A 1 135 ? 22.57956 -16.90182 57.20311 1.000 70.15814 90 PRO A O 1
ATOM 703 N N . THR A 1 136 ? 21.13239 -15.17117 57.23220 1.000 117.97216 91 THR A N 1
ATOM 704 C CA . THR A 1 136 ? 22.04504 -14.24117 56.57817 1.000 129.00108 91 THR A CA 1
ATOM 705 C C . THR A 1 136 ? 22.00344 -12.87268 57.24807 1.000 139.33933 91 THR A C 1
ATOM 706 O O . THR A 1 136 ? 22.93984 -12.49553 57.96032 1.000 134.46730 91 THR A O 1
ATOM 710 N N . PHE A 1 137 ? 20.92666 -12.12520 57.02708 1.000 121.63001 92 PHE A N 1
ATOM 711 C CA . PHE A 1 137 ? 20.79867 -10.77292 57.55784 1.000 103.58480 92 PHE A CA 1
ATOM 712 C C . PHE A 1 137 ? 19.31525 -10.42549 57.64160 1.000 108.69603 92 PHE A C 1
ATOM 713 O O . PHE A 1 137 ? 18.44720 -11.26536 57.38247 1.000 120.62640 92 PHE A O 1
ATOM 721 N N . SER A 1 138 ? 19.02442 -9.17582 58.00309 1.000 116.07673 93 SER A N 1
ATOM 722 C CA . SER A 1 138 ? 17.65213 -8.69921 58.12866 1.000 104.15131 93 SER A CA 1
ATOM 723 C C . SER A 1 138 ? 17.20942 -7.82246 56.96498 1.000 109.66578 93 SER A C 1
ATOM 724 O O . SER A 1 138 ? 16.01901 -7.81074 56.63357 1.000 85.22166 93 SER A O 1
ATOM 727 N N . ARG A 1 139 ? 18.13007 -7.08687 56.34436 1.000 117.51714 94 ARG A N 1
ATOM 728 C CA . ARG A 1 139 ? 17.77718 -6.24750 55.20689 1.000 100.55259 94 ARG A CA 1
ATOM 729 C C . ARG A 1 139 ? 17.34251 -7.11357 54.03277 1.000 84.02200 94 ARG A C 1
ATOM 730 O O . ARG A 1 139 ? 18.00533 -8.10104 53.70275 1.000 105.43142 94 ARG A O 1
ATOM 738 N N . ILE A 1 140 ? 16.22629 -6.73299 53.40561 1.000 87.03823 95 ILE A N 1
ATOM 739 C CA . ILE A 1 140 ? 15.62308 -7.45951 52.29022 1.000 90.78004 95 ILE A CA 1
ATOM 740 C C . ILE A 1 140 ? 15.18922 -8.84394 52.76017 1.000 106.39164 95 ILE A C 1
ATOM 741 O O . ILE A 1 140 ? 16.02014 -9.72655 53.00179 1.000 95.27379 95 ILE A O 1
ATOM 746 N N . SER A 1 141 ? 13.88107 -9.03843 52.90030 1.000 99.93972 96 SER A N 1
ATOM 747 C CA . SER A 1 141 ? 13.36003 -10.30478 53.39278 1.000 80.80404 96 SER A CA 1
ATOM 748 C C . SER A 1 141 ? 13.56607 -11.41233 52.36455 1.000 68.81207 96 SER A C 1
ATOM 749 O O . SER A 1 141 ? 13.65740 -11.16654 51.15840 1.000 89.62900 96 SER A O 1
ATOM 752 N N . ARG A 1 142 ? 13.63925 -12.65233 52.86109 1.000 91.74908 97 ARG A N 1
ATOM 753 C CA . ARG A 1 142 ? 13.83661 -13.78622 51.95854 1.000 90.93806 97 ARG A CA 1
ATOM 754 C C . ARG A 1 142 ? 12.61731 -14.03447 51.07773 1.000 89.80173 97 ARG A C 1
ATOM 755 O O . ARG A 1 142 ? 12.78627 -14.15337 49.85101 1.000 96.47318 97 ARG A O 1
ATOM 763 N N . PRO A 1 143 ? 11.36176 -14.12638 51.61108 1.000 82.67351 98 PRO A N 1
ATOM 764 C CA . PRO A 1 143 ? 10.18264 -14.27801 50.75049 1.000 87.87550 98 PRO A CA 1
ATOM 765 C C . PRO A 1 143 ? 9.60433 -12.93658 50.30131 1.000 80.87595 98 PRO A C 1
ATOM 766 O O . PRO A 1 143 ? 8.40024 -12.68220 50.41894 1.000 70.75567 98 PRO A O 1
ATOM 770 N N . PHE A 1 144 ? 10.46449 -12.06430 49.77789 1.000 83.22829 99 PHE A N 1
ATOM 771 C CA . PHE A 1 144 ? 10.04690 -10.71939 49.40264 1.000 81.57051 99 PHE A CA 1
ATOM 772 C C . PHE A 1 144 ? 10.95536 -10.15019 48.32003 1.000 79.17238 99 PHE A C 1
ATOM 773 O O . PHE A 1 144 ? 10.51476 -9.34318 47.49504 1.000 92.08243 99 PHE A O 1
ATOM 781 N N . SER A 1 145 ? 12.22392 -10.57074 48.31172 1.000 72.73794 100 SER A N 1
ATOM 782 C CA . SER A 1 145 ? 13.16062 -10.07856 47.30589 1.000 18.06504 100 SER A CA 1
ATOM 783 C C . SER A 1 145 ? 12.74135 -10.48809 45.89880 1.000 94.29301 100 SER A C 1
ATOM 784 O O . SER A 1 145 ? 13.03206 -9.77389 44.93171 1.000 75.29977 100 SER A O 1
ATOM 787 N N . ALA A 1 146 ? 12.05938 -11.62807 45.76313 1.000 102.30031 101 ALA A N 1
ATOM 788 C CA . ALA A 1 146 ? 11.59562 -12.05900 44.44900 1.000 61.96445 101 ALA A CA 1
ATOM 789 C C . ALA A 1 146 ? 10.54876 -11.10965 43.88057 1.000 70.55621 101 ALA A C 1
ATOM 790 O O . ALA A 1 146 ? 10.41527 -10.99945 42.65700 1.000 74.24340 101 ALA A O 1
ATOM 792 N N . GLY A 1 147 ? 9.80333 -10.41989 44.74637 1.000 97.32450 102 GLY A N 1
ATOM 793 C CA . GLY A 1 147 ? 8.81170 -9.47322 44.26279 1.000 105.00973 102 GLY A CA 1
ATOM 794 C C . GLY A 1 147 ? 9.42820 -8.33154 43.47828 1.000 90.07089 102 GLY A C 1
ATOM 795 O O . GLY A 1 147 ? 8.90069 -7.92257 42.44131 1.000 92.94633 102 GLY A O 1
ATOM 796 N N . ILE A 1 148 ? 10.55486 -7.80214 43.96084 1.000 80.43737 103 ILE A N 1
ATOM 797 C CA . ILE A 1 148 ? 11.25931 -6.76488 43.21375 1.000 101.29166 103 ILE A CA 1
ATOM 798 C C . ILE A 1 148 ? 11.94721 -7.36201 41.99484 1.000 67.52075 103 ILE A C 1
ATOM 799 O O . ILE A 1 148 ? 12.03253 -6.71820 40.94206 1.000 23.26692 103 ILE A O 1
ATOM 804 N N . MET A 1 149 ? 12.43295 -8.60167 42.10650 1.000 64.32825 104 MET A N 1
ATOM 805 C CA . MET A 1 149 ? 13.17344 -9.21134 41.00730 1.000 80.97609 104 MET A CA 1
ATOM 806 C C . MET A 1 149 ? 12.24877 -9.60568 39.86035 1.000 78.13533 104 MET A C 1
ATOM 807 O O . MET A 1 149 ? 12.58528 -9.39800 38.68853 1.000 91.22306 104 MET A O 1
ATOM 812 N N . PHE A 1 150 ? 11.08348 -10.17922 40.17149 1.000 56.13445 105 PHE A N 1
ATOM 813 C CA . PHE A 1 150 ? 10.14982 -10.54716 39.11224 1.000 68.73684 105 PHE A CA 1
ATOM 814 C C . PHE A 1 150 ? 9.52489 -9.31199 38.47576 1.000 62.12993 105 PHE A C 1
ATOM 815 O O . PHE A 1 150 ? 9.37352 -9.24784 37.24939 1.000 62.15017 105 PHE A O 1
ATOM 823 N N . PHE A 1 151 ? 9.15055 -8.32212 39.29232 1.000 68.78740 106 PHE A N 1
ATOM 824 C CA . PHE A 1 151 ? 8.60771 -7.08212 38.74655 1.000 65.41553 106 PHE A CA 1
ATOM 825 C C . PHE A 1 151 ? 9.64010 -6.35619 37.89552 1.000 79.70847 106 PHE A C 1
ATOM 826 O O . PHE A 1 151 ? 9.28166 -5.69579 36.91334 1.000 94.20033 106 PHE A O 1
ATOM 834 N N . SER A 1 152 ? 10.92279 -6.46599 38.25393 1.000 73.28038 107 SER A N 1
ATOM 835 C CA . SER A 1 152 ? 11.97478 -5.94162 37.39108 1.000 65.35703 107 SER A CA 1
ATOM 836 C C . SER A 1 152 ? 12.00544 -6.68573 36.06310 1.000 44.08601 107 SER A C 1
ATOM 837 O O . SER A 1 152 ? 12.13281 -6.06912 34.99719 1.000 35.11998 107 SER A O 1
ATOM 840 N N . SER A 1 153 ? 11.88294 -8.01488 36.10669 1.000 47.70049 108 SER A N 1
ATOM 841 C CA . SER A 1 153 ? 11.77565 -8.78577 34.87427 1.000 61.86254 108 SER A CA 1
ATOM 842 C C . SER A 1 153 ? 10.48528 -8.46833 34.13216 1.000 62.89014 108 SER A C 1
ATOM 843 O O . SER A 1 153 ? 10.45087 -8.53305 32.89835 1.000 63.68530 108 SER A O 1
ATOM 846 N N . THR A 1 154 ? 9.42062 -8.12543 34.86129 1.000 37.35242 109 THR A N 1
ATOM 847 C CA . THR A 1 154 ? 8.18936 -7.66986 34.22368 1.000 40.87999 109 THR A CA 1
ATOM 848 C C . THR A 1 154 ? 8.34400 -6.28082 33.61685 1.000 61.98119 109 THR A C 1
ATOM 849 O O . THR A 1 154 ? 7.59656 -5.92928 32.69755 1.000 44.30472 109 THR A O 1
ATOM 853 N N . LEU A 1 155 ? 9.30687 -5.49215 34.09861 1.000 54.70548 110 LEU A N 1
ATOM 854 C CA . LEU A 1 155 ? 9.48356 -4.13736 33.58969 1.000 45.48634 110 LEU A CA 1
ATOM 855 C C . LEU A 1 155 ? 10.26349 -4.11908 32.27876 1.000 80.87016 110 LEU A C 1
ATOM 856 O O . LEU A 1 155 ? 9.97318 -3.30494 31.39467 1.000 91.58194 110 LEU A O 1
ATOM 861 N N . PHE A 1 156 ? 11.25181 -4.99856 32.13190 1.000 64.37765 111 PHE A N 1
ATOM 862 C CA . PHE A 1 156 ? 12.09219 -5.01554 30.94240 1.000 72.87144 111 PHE A CA 1
ATOM 863 C C . PHE A 1 156 ? 11.52578 -5.88337 29.82257 1.000 60.49986 111 PHE A C 1
ATOM 864 O O . PHE A 1 156 ? 12.23619 -6.15191 28.84833 1.000 81.17761 111 PHE A O 1
ATOM 872 N N . VAL A 1 157 ? 10.27607 -6.32855 29.93692 1.000 63.52701 112 VAL A N 1
ATOM 873 C CA . VAL A 1 157 ? 9.57994 -6.99361 28.84551 1.000 88.48052 112 VAL A CA 1
ATOM 874 C C . VAL A 1 157 ? 8.45796 -6.12732 28.28710 1.000 74.11140 112 VAL A C 1
ATOM 875 O O . VAL A 1 157 ? 8.23078 -6.10958 27.07524 1.000 53.90773 112 VAL A O 1
ATOM 879 N N . VAL A 1 158 ? 7.74536 -5.40145 29.15406 1.000 74.34627 113 VAL A N 1
ATOM 880 C CA . VAL A 1 158 ? 6.76418 -4.43605 28.67647 1.000 81.21861 113 VAL A CA 1
ATOM 881 C C . VAL A 1 158 ? 7.44184 -3.28896 27.94244 1.000 72.92490 113 VAL A C 1
ATOM 882 O O . VAL A 1 158 ? 6.81017 -2.62413 27.11457 1.000 48.11032 113 VAL A O 1
ATOM 886 N N . LEU A 1 159 ? 8.71895 -3.03908 28.22740 1.000 75.92958 114 LEU A N 1
ATOM 887 C CA . LEU A 1 159 ? 9.50412 -2.07045 27.47681 1.000 84.16168 114 LEU A CA 1
ATOM 888 C C . LEU A 1 159 ? 10.12349 -2.69152 26.23103 1.000 89.47041 114 LEU A C 1
ATOM 889 O O . LEU A 1 159 ? 10.17260 -2.04742 25.17633 1.000 58.27089 114 LEU A O 1
ATOM 894 N N . ALA A 1 160 ? 10.59330 -3.93803 26.33217 1.000 81.44345 115 ALA A N 1
ATOM 895 C CA . ALA A 1 160 ? 11.17007 -4.60582 25.17020 1.000 63.34116 115 ALA A CA 1
ATOM 896 C C . ALA A 1 160 ? 10.12169 -4.83282 24.08778 1.000 63.88579 115 ALA A C 1
ATOM 897 O O . ALA A 1 160 ? 10.40662 -4.67159 22.89439 1.000 63.83278 115 ALA A O 1
ATOM 899 N N . LEU A 1 161 ? 8.90192 -5.20562 24.48374 1.000 53.15636 116 LEU A N 1
ATOM 900 C CA . LEU A 1 161 ? 7.83012 -5.40395 23.51549 1.000 45.28338 116 LEU A CA 1
ATOM 901 C C . LEU A 1 161 ? 7.27143 -4.08819 22.98605 1.000 54.38270 116 LEU A C 1
ATOM 902 O O . LEU A 1 161 ? 6.70864 -4.06893 21.88656 1.000 58.52625 116 LEU A O 1
ATOM 907 N N . ALA A 1 162 ? 7.41228 -2.99342 23.73735 1.000 67.58478 117 ALA A N 1
ATOM 908 C CA . ALA A 1 162 ? 6.92583 -1.70102 23.26562 1.000 51.73574 117 ALA A CA 1
ATOM 909 C C . ALA A 1 162 ? 7.90255 -1.05949 22.28682 1.000 73.71267 117 ALA A C 1
ATOM 910 O O . ALA A 1 162 ? 7.47985 -0.42010 21.31629 1.000 72.42950 117 ALA A O 1
ATOM 912 N N . ILE A 1 163 ? 9.20988 -1.21289 22.52858 1.000 52.77734 118 ILE A N 1
ATOM 913 C CA . ILE A 1 163 ? 10.20572 -0.70707 21.58677 1.000 52.56516 118 ILE A CA 1
ATOM 914 C C . ILE A 1 163 ? 10.05846 -1.40058 20.23812 1.000 69.34512 118 ILE A C 1
ATOM 915 O O . ILE A 1 163 ? 10.25596 -0.78638 19.18363 1.000 86.92620 118 ILE A O 1
ATOM 920 N N . TYR A 1 164 ? 9.69917 -2.68671 20.24818 1.000 44.37943 119 TYR A N 1
ATOM 921 C CA . TYR A 1 164 ? 9.42892 -3.39668 19.00228 1.000 71.54360 119 TYR A CA 1
ATOM 922 C C . TYR A 1 164 ? 8.23990 -2.78261 18.27168 1.000 96.06124 119 TYR A C 1
ATOM 923 O O . TYR A 1 164 ? 8.35056 -2.36917 17.11278 1.000 77.54111 119 TYR A O 1
ATOM 932 N N . THR A 1 165 ? 7.08963 -2.70558 18.94512 1.000 81.73316 120 THR A N 1
ATOM 933 C CA . THR A 1 165 ? 5.88347 -2.19678 18.29961 1.000 47.45971 120 THR A CA 1
ATOM 934 C C . THR A 1 165 ? 5.97989 -0.70387 18.00585 1.000 64.72940 120 THR A C 1
ATOM 935 O O . THR A 1 165 ? 5.45835 -0.24145 16.98440 1.000 86.79340 120 THR A O 1
ATOM 939 N N . GLY A 1 166 ? 6.63921 0.06328 18.87761 1.000 72.87095 121 GLY A N 1
ATOM 940 C CA . GLY A 1 166 ? 6.71563 1.50071 18.67895 1.000 97.73219 121 GLY A CA 1
ATOM 941 C C . GLY A 1 166 ? 7.48576 1.90851 17.44145 1.000 94.92960 121 GLY A C 1
ATOM 942 O O . GLY A 1 166 ? 7.25058 2.99514 16.90158 1.000 59.26779 121 GLY A O 1
ATOM 943 N N . VAL A 1 167 ? 8.39627 1.05787 16.97468 1.000 85.92376 122 VAL A N 1
ATOM 944 C CA . VAL A 1 167 ? 9.18840 1.35717 15.79599 1.000 95.66419 122 VAL A CA 1
ATOM 945 C C . VAL A 1 167 ? 8.76085 0.54065 14.57905 1.000 86.17836 122 VAL A C 1
ATOM 946 O O . VAL A 1 167 ? 8.91735 1.01602 13.44758 1.000 59.18819 122 VAL A O 1
ATOM 950 N N . THR A 1 168 ? 8.20600 -0.65944 14.77458 1.000 87.77679 123 THR A N 1
ATOM 951 C CA . THR A 1 168 ? 7.87618 -1.52329 13.64302 1.000 76.98375 123 THR A CA 1
ATOM 952 C C . THR A 1 168 ? 6.81570 -0.89156 12.74892 1.000 72.18710 123 THR A C 1
ATOM 953 O O . THR A 1 168 ? 6.98307 -0.81978 11.52461 1.000 74.37197 123 THR A O 1
ATOM 957 N N . VAL A 1 169 ? 5.71265 -0.42971 13.34290 1.000 52.41712 124 VAL A N 1
ATOM 958 C CA . VAL A 1 169 ? 4.64487 0.16282 12.54302 1.000 86.19279 124 VAL A CA 1
ATOM 959 C C . VAL A 1 169 ? 5.08481 1.50161 11.96099 1.000 93.98737 124 VAL A C 1
ATOM 960 O O . VAL A 1 169 ? 4.65513 1.88152 10.86427 1.000 98.61547 124 VAL A O 1
ATOM 964 N N . SER A 1 170 ? 5.95731 2.22743 12.66383 1.000 89.41411 125 SER A N 1
ATOM 965 C CA . SER A 1 170 ? 6.44899 3.49896 12.14202 1.000 71.57365 125 SER A CA 1
ATOM 966 C C . SER A 1 170 ? 7.46745 3.28632 11.02690 1.000 80.65774 125 SER A C 1
ATOM 967 O O . SER A 1 170 ? 7.43525 3.98764 10.00896 1.000 79.43073 125 SER A O 1
ATOM 970 N N . PHE A 1 171 ? 8.37918 2.32520 11.20067 1.000 77.08790 126 PHE A N 1
ATOM 971 C CA . PHE A 1 171 ? 9.38130 2.04961 10.17856 1.000 88.63329 126 PHE A CA 1
ATOM 972 C C . PHE A 1 171 ? 8.78510 1.36887 8.95302 1.000 77.05343 126 PHE A C 1
ATOM 973 O O . PHE A 1 171 ? 9.42820 1.34643 7.89652 1.000 78.13340 126 PHE A O 1
ATOM 981 N N . LEU A 1 172 ? 7.57457 0.82266 9.06241 1.000 72.59217 127 LEU A N 1
ATOM 982 C CA . LEU A 1 172 ? 6.96457 0.12155 7.93938 1.000 87.43205 127 LEU A CA 1
ATOM 983 C C . LEU A 1 172 ? 5.49326 0.48492 7.79064 1.000 83.15398 127 LEU A C 1
ATOM 984 O O . LEU A 1 172 ? 5.10644 1.63903 8.00219 1.000 77.34109 127 LEU A O 1
ATOM 989 N N . GLY A 1 173 ? 4.66876 -0.49266 7.42111 1.000 99.85855 128 GLY A N 1
ATOM 990 C CA . GLY A 1 173 ? 3.24755 -0.26302 7.24687 1.000 97.41035 128 GLY A CA 1
ATOM 991 C C . GLY A 1 173 ? 2.80959 -0.28394 5.79734 1.000 119.88888 128 GLY A C 1
ATOM 992 O O . GLY A 1 173 ? 2.32514 -1.30483 5.30126 1.000 124.98413 128 GLY A O 1
ATOM 993 N N . ARG A 1 174 ? 2.97922 0.84491 5.10601 1.000 103.65203 129 ARG A N 1
ATOM 994 C CA . ARG A 1 174 ? 2.57869 0.93993 3.70713 1.000 122.25266 129 ARG A CA 1
ATOM 995 C C . ARG A 1 174 ? 3.47360 0.11847 2.78699 1.000 124.81134 129 ARG A C 1
ATOM 996 O O . ARG A 1 174 ? 3.07428 -0.17474 1.65515 1.000 109.90536 129 ARG A O 1
ATOM 1004 N N . ARG A 1 175 ? 4.66638 -0.26148 3.24441 1.000 104.90767 130 ARG A N 1
ATOM 1005 C CA . ARG A 1 175 ? 5.59679 -1.03641 2.42864 1.000 96.80701 130 ARG A CA 1
ATOM 1006 C C . ARG A 1 175 ? 5.36401 -2.53731 2.58646 1.000 131.41477 130 ARG A C 1
ATOM 1007 O O . ARG A 1 175 ? 5.01536 -3.22338 1.62050 1.000 130.32730 130 ARG A O 1
ATOM 1015 N N . PHE A 1 176 ? 5.55574 -3.05716 3.79638 1.000 135.43174 131 PHE A N 1
ATOM 1016 C CA . PHE A 1 176 ? 5.33457 -4.47209 4.06541 1.000 111.88348 131 PHE A CA 1
ATOM 1017 C C . PHE A 1 176 ? 3.83811 -4.73140 4.19319 1.000 128.19241 131 PHE A C 1
ATOM 1018 O O . PHE A 1 176 ? 3.18109 -4.18664 5.08742 1.000 130.22244 131 PHE A O 1
ATOM 1026 N N . GLY A 1 177 ? 3.30578 -5.56558 3.29824 1.000 120.17396 132 GLY A N 1
ATOM 1027 C CA . GLY A 1 177 ? 1.87155 -5.80386 3.26126 1.000 125.76333 132 GLY A CA 1
ATOM 1028 C C . GLY A 1 177 ? 1.37449 -6.70174 4.37984 1.000 118.72683 132 GLY A C 1
ATOM 1029 O O . GLY A 1 177 ? 0.38514 -6.38600 5.04702 1.000 110.08773 132 GLY A O 1
ATOM 1030 N N . ASP A 1 178 ? 2.04699 -7.83157 4.59658 1.000 110.06308 133 ASP A N 1
ATOM 1031 C CA . ASP A 1 178 ? 1.60485 -8.80230 5.59033 1.000 117.34106 133 ASP A CA 1
ATOM 1032 C C . ASP A 1 178 ? 2.05354 -8.41238 6.99327 1.000 138.39688 133 ASP A C 1
ATOM 1033 O O . ASP A 1 178 ? 2.62931 -9.23274 7.71357 1.000 140.46257 133 ASP A O 1
ATOM 1038 N N . TRP A 1 179 ? 1.79396 -7.16812 7.39270 1.000 111.03961 134 TRP A N 1
ATOM 1039 C CA . TRP A 1 179 ? 2.13132 -6.71822 8.73766 1.000 126.37183 134 TRP A CA 1
ATOM 1040 C C . TRP A 1 179 ? 1.31299 -7.49543 9.76091 1.000 108.12296 134 TRP A C 1
ATOM 1041 O O . TRP A 1 179 ? 0.09180 -7.33280 9.83733 1.000 102.02770 134 TRP A O 1
ATOM 1052 N N . ARG A 1 180 ? 1.97189 -8.35677 10.53502 1.000 102.32699 135 ARG A N 1
ATOM 1053 C CA . ARG A 1 180 ? 1.28491 -9.21726 11.49500 1.000 96.33971 135 ARG A CA 1
ATOM 1054 C C . ARG A 1 180 ? 2.23443 -9.54447 12.63626 1.000 91.57285 135 ARG A C 1
ATOM 1055 O O . ARG A 1 180 ? 3.31091 -10.10325 12.40369 1.000 94.72857 135 ARG A O 1
ATOM 1063 N N . PHE A 1 181 ? 1.84015 -9.20093 13.86035 1.000 38.85571 136 PHE A N 1
ATOM 1064 C CA . PHE A 1 181 ? 2.54594 -9.66958 15.04989 1.000 48.79343 136 PHE A CA 1
ATOM 1065 C C . PHE A 1 181 ? 2.14328 -11.12009 15.29122 1.000 52.42423 136 PHE A C 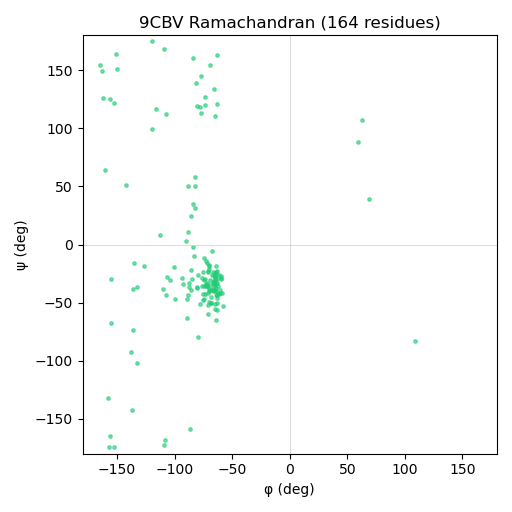1
ATOM 1066 O O . PHE A 1 181 ? 0.98654 -11.40406 15.62230 1.000 61.03955 136 PHE A O 1
ATOM 1074 N N . SER A 1 182 ? 3.09277 -12.03658 15.12848 1.000 83.75527 137 SER A N 1
ATOM 1075 C CA . SER A 1 182 ? 2.78597 -13.45637 15.03229 1.000 103.43399 137 SER A CA 1
ATOM 1076 C C . SER A 1 182 ? 2.71392 -14.08068 16.42786 1.000 91.40055 137 SER A C 1
ATOM 1077 O O . SER A 1 182 ? 2.52217 -13.38415 17.42775 1.000 76.14310 137 SER A O 1
ATOM 1080 N N . TRP A 1 183 ? 2.87206 -15.40230 16.50770 1.000 73.60784 138 TRP A N 1
ATOM 1081 C CA . TRP A 1 183 ? 2.59058 -16.15202 17.72513 1.000 88.95932 138 TRP A CA 1
ATOM 1082 C C . TRP A 1 183 ? 3.74092 -16.15518 18.72447 1.000 87.63571 138 TRP A C 1
ATOM 1083 O O . TRP A 1 183 ? 3.58967 -16.73484 19.80490 1.000 93.24663 138 TRP A O 1
ATOM 1094 N N . SER A 1 184 ? 4.87807 -15.53911 18.40466 1.000 69.63936 139 SER A N 1
ATOM 1095 C CA . SER A 1 184 ? 5.92577 -15.35860 19.40132 1.000 32.96784 139 SER A CA 1
ATOM 1096 C C . SER A 1 184 ? 5.80780 -14.02309 20.11528 1.000 80.54521 139 SER A C 1
ATOM 1097 O O . SER A 1 184 ? 6.13150 -13.93205 21.30568 1.000 98.72642 139 SER A O 1
ATOM 1100 N N . TYR A 1 185 ? 5.35743 -12.98582 19.40374 1.000 103.12085 140 TYR A N 1
ATOM 1101 C CA . TYR A 1 185 ? 5.05968 -11.70845 20.04112 1.000 81.73601 140 TYR A CA 1
ATOM 1102 C C . TYR A 1 185 ? 3.98710 -11.86270 21.11051 1.000 40.95609 140 TYR A C 1
ATOM 1103 O O . TYR A 1 185 ? 3.94748 -11.08385 22.07063 1.000 63.20206 140 TYR A O 1
ATOM 1112 N N . ILE A 1 186 ? 3.11766 -12.86350 20.96629 1.000 45.41601 141 ILE A N 1
ATOM 1113 C CA . ILE A 1 186 ? 2.07981 -13.09972 21.96311 1.000 57.55388 141 ILE A CA 1
ATOM 1114 C C . ILE A 1 186 ? 2.67986 -13.72950 23.21385 1.000 69.67061 141 ILE A C 1
ATOM 1115 O O . ILE A 1 186 ? 2.40919 -13.29204 24.33821 1.000 54.45068 141 ILE A O 1
ATOM 1120 N N . LEU A 1 187 ? 3.51222 -14.76130 23.03660 1.000 62.22315 142 LEU A N 1
ATOM 1121 C CA . LEU A 1 187 ? 4.12492 -15.42783 24.18302 1.000 57.94781 142 LEU A CA 1
ATOM 1122 C C . LEU A 1 187 ? 4.95956 -14.46223 25.01526 1.000 55.03370 142 LEU A C 1
ATOM 1123 O O . LEU A 1 187 ? 5.11424 -14.65944 26.22692 1.000 56.53392 142 LEU A O 1
ATOM 1128 N N . GLY A 1 188 ? 5.50717 -13.41884 24.38925 1.000 85.96502 143 GLY A N 1
ATOM 1129 C CA . GLY A 1 188 ? 6.16677 -12.37857 25.15914 1.000 79.66099 143 GLY A CA 1
ATOM 1130 C C . GLY A 1 188 ? 5.18965 -11.59667 26.01533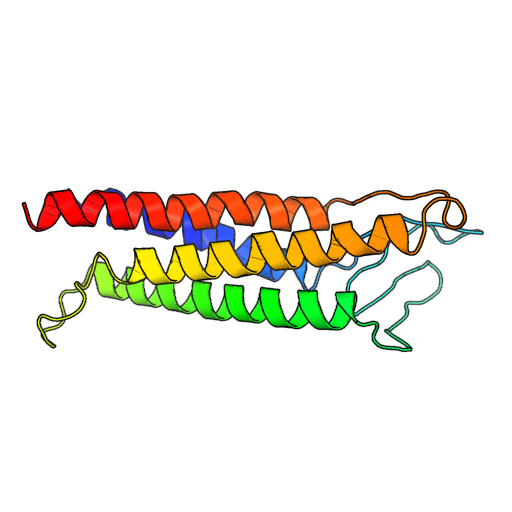 1.000 34.31820 143 GLY A C 1
ATOM 1131 O O . GLY A 1 188 ? 5.50691 -11.21579 27.14582 1.000 54.47415 143 GLY A O 1
ATOM 1132 N N . TRP A 1 189 ? 3.98493 -11.35258 25.49341 1.000 47.45328 144 TRP A N 1
ATOM 1133 C CA . TRP A 1 189 ? 2.96700 -10.64979 26.26566 1.000 84.12233 144 TRP A CA 1
ATOM 1134 C C . TRP A 1 189 ? 2.27377 -11.56675 27.26459 1.000 78.83365 144 TRP A C 1
ATOM 1135 O O . TRP A 1 189 ? 1.75812 -11.08871 28.28158 1.000 82.05077 144 TRP A O 1
ATOM 1146 N N . VAL A 1 190 ? 2.24025 -12.87321 26.99465 1.000 46.60244 145 VAL A N 1
ATOM 1147 C CA . VAL A 1 190 ? 1.73590 -13.81463 27.98924 1.000 53.37305 145 VAL A CA 1
ATOM 1148 C C . VAL A 1 190 ? 2.69361 -13.88848 29.17297 1.000 79.94677 145 VAL A C 1
ATOM 1149 O O . VAL A 1 190 ? 2.27595 -13.83974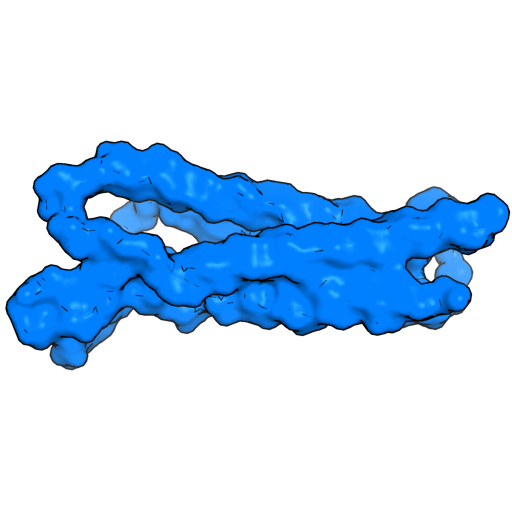 30.33653 1.000 81.96611 145 VAL A O 1
ATOM 1153 N N . ALA A 1 191 ? 3.99580 -13.99080 28.89167 1.000 78.41749 146 ALA A N 1
ATOM 1154 C CA . ALA A 1 191 ? 4.99355 -13.95890 29.95432 1.000 43.50270 146 ALA A CA 1
ATOM 1155 C C . ALA A 1 191 ? 4.99607 -12.63103 30.69942 1.000 64.18664 146 ALA A C 1
ATOM 1156 O O . ALA A 1 191 ? 5.46155 -12.57791 31.84285 1.000 96.81890 146 ALA A O 1
ATOM 1158 N N . VAL A 1 192 ? 4.49696 -11.55968 30.07550 1.000 54.44289 147 VAL A N 1
ATOM 1159 C CA . VAL A 1 192 ? 4.35487 -10.28961 30.78081 1.000 75.09165 147 VAL A CA 1
ATOM 1160 C C . VAL A 1 192 ? 3.41954 -10.44988 31.97192 1.000 100.11469 147 VAL A C 1
ATOM 1161 O O . VAL A 1 192 ? 3.68301 -9.93027 33.06298 1.000 95.78913 147 VAL A O 1
ATOM 1165 N N . LEU A 1 193 ? 2.32419 -11.19036 31.78904 1.000 79.99988 148 LEU A N 1
ATOM 1166 C CA . LEU A 1 193 ? 1.37507 -11.40302 32.87553 1.000 68.44780 148 LEU A CA 1
ATOM 1167 C C . LEU A 1 193 ? 1.78232 -12.56302 33.77878 1.000 93.72556 148 LEU A C 1
ATOM 1168 O O . LEU A 1 193 ? 1.45957 -12.55162 34.97272 1.000 97.59106 148 LEU A O 1
ATOM 1173 N N . MET A 1 194 ? 2.48134 -13.56443 33.23741 1.000 68.25000 149 MET A N 1
ATOM 1174 C CA . MET A 1 194 ? 2.89319 -14.70769 34.04673 1.000 97.83499 149 MET A CA 1
ATOM 1175 C C . MET A 1 194 ? 3.88018 -14.28731 35.13040 1.000 105.97164 149 MET A C 1
ATOM 1176 O O . MET A 1 194 ? 3.65551 -14.52878 36.32175 1.000 123.09393 149 MET A O 1
ATOM 1181 N N . THR A 1 195 ? 4.98775 -13.65424 34.73343 1.000 85.61004 150 THR A N 1
ATOM 1182 C CA . THR A 1 195 ? 5.95989 -13.18611 35.71468 1.000 105.48824 150 THR A CA 1
ATOM 1183 C C . THR A 1 195 ? 5.43747 -12.01015 36.53049 1.000 97.44703 150 THR A C 1
ATOM 1184 O O . THR A 1 195 ? 5.99546 -11.71357 37.59278 1.000 84.19468 150 THR A O 1
ATOM 1188 N N . PHE A 1 196 ? 4.38760 -11.33292 36.05984 1.000 101.23022 151 PHE A N 1
ATOM 1189 C CA . PHE A 1 196 ? 3.78026 -10.26897 36.85260 1.000 126.40597 151 PHE A CA 1
ATOM 1190 C C . PHE A 1 196 ? 3.09369 -10.83891 38.08660 1.000 114.95817 151 PHE A C 1
ATOM 1191 O O . PHE A 1 196 ? 3.31978 -10.37060 39.20820 1.000 117.91719 151 PHE A O 1
ATOM 1199 N N . PHE A 1 197 ? 2.24793 -11.85492 37.89716 1.000 90.97232 152 PHE A N 1
ATOM 1200 C CA . PHE A 1 197 ? 1.63230 -12.52268 39.03882 1.000 119.58354 152 PHE A CA 1
ATOM 1201 C C . PHE A 1 197 ? 2.67100 -13.24133 39.88933 1.000 116.38909 152 PHE A C 1
ATOM 1202 O O . PHE A 1 197 ? 2.47567 -13.39989 41.09968 1.000 105.92673 152 PHE A O 1
ATOM 1210 N N . ALA A 1 198 ? 3.77769 -13.67594 39.27839 1.000 90.14341 153 ALA A N 1
ATOM 1211 C CA . ALA A 1 198 ? 4.84902 -14.30367 40.04320 1.000 88.43030 153 ALA A CA 1
ATOM 1212 C C . ALA A 1 198 ? 5.43266 -13.34838 41.07550 1.000 92.25736 153 ALA A C 1
ATOM 1213 O O . ALA A 1 198 ? 5.96956 -13.78965 42.09782 1.000 86.58937 153 ALA A O 1
ATOM 1215 N N . GLY A 1 199 ? 5.34198 -12.04476 40.82690 1.000 63.60054 154 GLY A N 1
ATOM 1216 C CA . GLY A 1 199 ? 5.73922 -11.05751 41.80914 1.000 66.02726 154 GLY A CA 1
ATOM 1217 C C . GLY A 1 199 ? 4.60696 -10.71686 42.75620 1.000 78.42601 154 GLY A C 1
ATOM 1218 O O . GLY A 1 199 ? 4.83940 -10.43480 43.93376 1.000 72.57676 154 GLY A O 1
ATOM 1219 N N . ILE A 1 200 ? 3.37104 -10.75184 42.25223 1.000 87.56726 155 ILE A N 1
ATOM 1220 C CA . ILE A 1 200 ? 2.21566 -10.41282 43.08094 1.000 98.66543 155 ILE A CA 1
ATOM 1221 C C . ILE A 1 200 ? 2.05551 -11.42353 44.21121 1.000 114.38451 155 ILE A C 1
ATOM 1222 O O . ILE A 1 200 ? 1.94021 -11.05381 45.38618 1.000 97.40244 155 ILE A O 1
ATOM 1227 N N . PHE A 1 201 ? 2.04282 -12.71667 43.87106 1.000 110.53828 156 PHE A N 1
ATOM 1228 C CA . PHE A 1 201 ? 1.88774 -13.74731 44.89339 1.000 120.49003 156 PHE A CA 1
ATOM 1229 C C . PHE A 1 201 ? 3.02240 -13.69263 45.91000 1.000 104.91630 156 PHE A C 1
ATOM 1230 O O . PHE A 1 201 ? 2.79695 -13.86669 47.11361 1.000 115.58050 156 PHE A O 1
ATOM 1238 N N . TYR A 1 202 ? 4.25010 -13.44345 45.44724 1.000 87.18812 157 TYR A N 1
ATOM 1239 C CA . TYR A 1 202 ? 5.37340 -13.34454 46.37327 1.000 91.55732 157 TYR A CA 1
ATOM 1240 C C . TYR A 1 202 ? 5.30973 -12.06601 47.19890 1.000 100.20267 157 TYR A C 1
ATOM 1241 O O . TYR A 1 202 ? 5.72833 -12.06280 48.36164 1.000 109.21529 157 TYR A O 1
ATOM 1250 N N . MET A 1 203 ? 4.79265 -10.97634 46.62529 1.000 106.71112 158 MET A N 1
ATOM 1251 C CA . MET A 1 203 ? 4.62225 -9.74709 47.39298 1.000 121.27716 158 MET A CA 1
ATOM 1252 C C . MET A 1 203 ? 3.42979 -9.82658 48.33749 1.000 128.55474 158 MET A C 1
ATOM 1253 O O . MET A 1 203 ? 3.43217 -9.17138 49.38556 1.000 112.73668 158 MET A O 1
ATOM 1258 N N . CYS A 1 204 ? 2.40643 -10.61005 47.98514 1.000 111.52051 159 CYS A N 1
ATOM 1259 C CA . CYS A 1 204 ? 1.26255 -10.77196 48.87706 1.000 111.10301 159 CYS A CA 1
ATOM 1260 C C . CYS A 1 204 ? 1.65978 -11.50249 50.15357 1.000 107.12855 159 CYS A C 1
ATOM 1261 O O . CYS A 1 204 ? 1.18807 -11.16037 51.24426 1.000 96.76520 159 CYS A O 1
ATOM 1264 N N . ALA A 1 205 ? 2.52948 -12.50834 50.03874 1.000 102.42568 160 ALA A N 1
ATOM 1265 C CA . ALA A 1 205 ? 2.99129 -13.24200 51.20929 1.000 94.11129 160 ALA A CA 1
ATOM 1266 C C . ALA A 1 205 ? 3.95424 -12.43665 52.06940 1.000 100.74018 160 ALA A C 1
ATOM 1267 O O . ALA A 1 205 ? 4.21376 -12.83303 53.21086 1.000 111.82895 160 ALA A O 1
ATOM 1269 N N . TYR A 1 206 ? 4.49178 -11.33040 51.55293 1.000 102.02885 161 TYR A N 1
ATOM 1270 C CA . TYR A 1 206 ? 5.36967 -10.48756 52.35739 1.000 118.39694 161 TYR A CA 1
ATOM 1271 C C . TYR A 1 206 ? 4.62125 -9.90557 53.54951 1.000 110.34726 161 TYR A C 1
ATOM 1272 O O . TYR A 1 206 ? 5.11674 -9.92864 54.68101 1.000 118.29389 161 TYR A O 1
ATOM 1281 N N . ARG A 1 207 ? 3.41570 -9.38656 53.31364 1.000 108.80521 162 ARG A N 1
ATOM 1282 C CA . ARG A 1 207 ? 2.63822 -8.79835 54.39880 1.000 124.77339 162 ARG A CA 1
ATOM 1283 C C . ARG A 1 207 ? 2.10093 -9.87077 55.33923 1.000 92.94264 162 ARG A C 1
ATOM 1284 O O . ARG A 1 207 ? 2.03125 -9.65892 56.55548 1.000 136.39024 162 ARG A O 1
ATOM 1292 N N . VAL A 1 208 ? 1.72926 -11.03319 54.79767 1.000 94.18983 163 VAL A N 1
ATOM 1293 C CA . VAL A 1 208 ? 1.16119 -12.09265 55.62675 1.000 109.55549 163 VAL A CA 1
ATOM 1294 C C . VAL A 1 208 ? 2.18712 -12.61884 56.62299 1.000 127.65264 163 VAL A C 1
ATOM 1295 O O . VAL A 1 208 ? 1.83656 -12.97897 57.75383 1.000 133.36264 163 VAL A O 1
ATOM 1299 N N . HIS A 1 209 ? 3.46331 -12.66171 56.23637 1.000 123.55486 164 HIS A N 1
ATOM 1300 C CA . HIS A 1 209 ? 4.48454 -13.24055 57.10340 1.000 125.14410 164 HIS A CA 1
ATOM 1301 C C . HIS A 1 209 ? 4.89198 -12.28358 58.21945 1.000 99.52138 164 HIS A C 1
ATOM 1302 O O . HIS A 1 209 ? 4.89288 -12.65899 59.39737 1.000 84.19180 164 HIS A O 1
ATOM 1309 N N . GLU A 1 210 ? 5.23761 -11.04189 57.86913 1.000 106.22059 165 GLU A N 1
ATOM 1310 C CA . GLU A 1 210 ? 5.78893 -10.12317 58.86150 1.000 134.14731 165 GLU A CA 1
ATOM 1311 C C . GLU A 1 210 ? 4.71402 -9.59184 59.80419 1.000 128.96716 165 GLU A C 1
ATOM 1312 O O . GLU A 1 210 ? 4.97814 -9.38219 60.99386 1.000 132.05478 165 GLU A O 1
ATOM 1318 N N . CYS A 1 211 ? 3.50473 -9.36485 59.30106 1.000 81.17532 166 CYS A N 1
ATOM 1319 C CA . CYS A 1 211 ? 2.43283 -8.81895 60.12826 1.000 109.49094 166 CYS A CA 1
ATOM 1320 C C . CYS A 1 211 ? 1.79594 -9.90679 60.98349 1.000 66.06821 166 CYS A C 1
ATOM 1321 O O . CYS A 1 211 ? 1.71495 -11.06321 60.57082 1.000 76.29474 166 CYS A O 1
#

Foldseek 3Di:
DCVLLVVLLVLLVVLLVLLVVQQPPQAQWWAADPQFGDHGHLAWAGTHPDTGGDDDQDDLSVLLVVLSVVLSVLRVVQSVLSVVLPPPDDDDDPDDSLQVSLVSLVSSLVSLVVSLCSCVVVVCVVDPVHGDRGDRGDSSVSSVVSSVSSNVSNVSSNVVVVVPPD

Nearest PDB structures (foldseek):
  6akf-assembly4_G  TM=7.890E-01  e=2.694E-05  Mus musculus
  5b2g-assembly1_A  TM=7.443E-01  e=6.367E-05  Tequatrovirus T4
  8oyv-assembly1_A  TM=7.862E-01  e=2.919E-02  synthetic construct
  5kk2-assembly1_F  TM=5.738E-01  e=1.170E-02  Rattus norvegicus

B-factor: mean 88.55, std 25.7, range [2.25, 161.33]

Radius of gyration: 18.96 Å; Cα contacts (8 Å, |Δi|>4): 248; chains: 1; bounding box: 22×27×64 Å

InterPro domains:
  IPR003935 Lens fibre membrane intrinsic protein [PR01457] (29-42)
  IPR003935 Lens fibre membrane intrinsic protein [PR01457] (46-62)
  IPR003935 Lens fibre membrane intrinsic protein [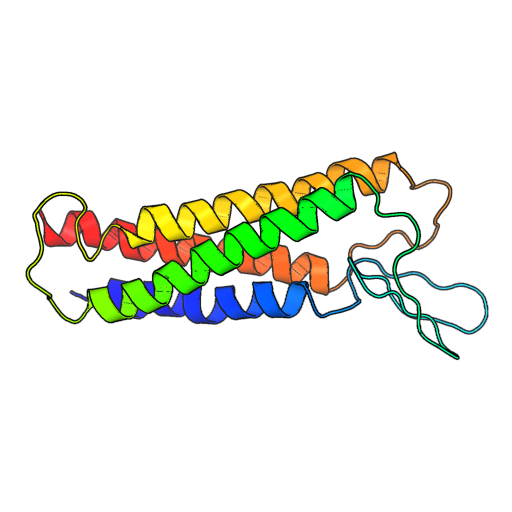PR01457] (91-102)
  IPR003935 Lens fibre membrane intrinsic protein [PR01457] (104-117)
  IPR003935 Lens fibre membrane intrinsic protein [PR01457] (120-134)
  IPR004031 PMP-22/EMP/MP20/Claudin [PF00822] (1-157)
  IPR004032 PMP-22/EMP/MP20 [PR01453] (66-73)
  IPR004032 PMP-22/EMP/MP20 [PR01453] (94-102)
  IPR004032 PMP-22/EMP/MP20 [PR01453] (110-119)
  IPR004032 PMP-22/EMP/MP20 [PR01453] (138-145)
  IPR004032 PMP-22/EMP/MP20 [PS01222] (65-81)
  IPR050579 Peripheral myelin protein 22/Epithelial membrane protein-like [PTHR10671] (1-165)

Organism: Homo sapiens (NCBI:txid9606)

Solvent-accessible surface area: 9783 Å² total; per-residue (Å²): 174,134,79,56,1,48,23,0,41,130,23,0,144,39,0,9,82,21,6,77,55,0,93,66,21,28,46,1,6,61,48,129,138,106,75,19,158,22,37,42,2,5,64,107,28,33,84,53,149,162,74,130,109,51,104,113,58,56,85,12,30,78,24,0,22,49,50,9,68,85,0,16,112,28,0,70,42,0,19,96,28,0,109,67,16,108,68,148,72,114,76,140,104,198,104,37,46,28,36,12,3,2,83,50,0,119,29,0,11,87,58,2,50,77,0,0,48,42,3,37,47,57,2,78,86,132,45,33,253,197,59,63,49,106,159,49,14,120,0,25,96,39,0,93,48,0,9,102,59,1,81,96,0,4,69,77,0,66,43,0,58,150,83,69,108,128

Secondary structure (DSSP, 8-state):
-THHHHHHHHHHHHHHHHHHTTTS---SB-B--SS--B-B-SS-EE-SSSEE--SS--HHHHHHHHHHHHHHHHHHHHHHHHHHHHS-----SSS-TTTHHHHHHHHHHHHHHTHHHHHHHHHHHH-SSS-S---B-HHHHHHHHHHHHHHHHHHHHHHHHHHHH-

Sequence (166 aa):
MYSFMGGGLFCAWVGTILLVVAMATDHWMQYRLSGSFAHQGLWRYCLGNKCYLQTDSIAYWNATRAFMILSALCAISGIIMGIMAFAHQPTFSRISRPFSAGIMFFSSTLFVVLALAIYTGVTVSFLGRRFGDWRFSWSYILGWVAVLMTFFAGIFYMCAYRVHEC